Protein AF-A0A971TIU4-F1 (afdb_monomer_lite)

Radius of gyration: 53.05 Å; chains: 1; bounding box: 134×36×120 Å

Sequence (187 aa):
MSMTPIAAMQALSFPFFEDSRQWILLCVLGVLVGYALLRSSQRIKGKGRLSDRASRNIAVKNLSNQSELRGDLERLIVELQELSRQINAHIDTRFCKLDVLIRQADQRIKRLEQLNGSAKTDENPVNDGNGTEQIDPQREIIYKLADAGRSPVEIAQQLDKHRGEIELILSLRRSNRARRIDYRIDD

Structure (mmCIF, N/CA/C/O backbone):
data_AF-A0A971TIU4-F1
#
_entry.id   AF-A0A971TIU4-F1
#
loop_
_atom_site.group_PDB
_atom_site.id
_atom_site.type_symbol
_atom_site.label_atom_id
_atom_site.label_alt_id
_atom_site.label_comp_id
_atom_site.label_asym_id
_atom_site.label_entity_id
_atom_site.label_seq_id
_atom_site.pdbx_PDB_ins_code
_atom_site.Cartn_x
_atom_site.Cartn_y
_atom_site.Cartn_z
_atom_site.occupancy
_atom_site.B_iso_or_equiv
_atom_site.auth_seq_id
_atom_site.auth_comp_id
_atom_site.auth_asym_id
_atom_site.auth_atom_id
_atom_site.pdbx_PDB_model_num
ATOM 1 N N . MET A 1 1 ? 99.805 20.280 3.498 1.00 57.84 1 MET A N 1
ATOM 2 C CA . MET A 1 1 ? 99.510 21.724 3.413 1.00 57.84 1 MET A CA 1
ATOM 3 C C . MET A 1 1 ? 99.916 22.196 2.020 1.00 57.84 1 MET A C 1
ATOM 5 O O . MET A 1 1 ? 101.100 22.383 1.797 1.00 57.84 1 MET A O 1
ATOM 9 N N . SER A 1 2 ? 98.948 22.246 1.095 1.00 48.31 2 SER A N 1
ATOM 10 C CA . SER A 1 2 ? 98.949 22.898 -0.241 1.00 48.31 2 SER A CA 1
ATOM 11 C C . SER A 1 2 ? 97.683 22.402 -0.980 1.00 48.31 2 SER A C 1
ATOM 13 O O . SER A 1 2 ? 97.594 21.237 -1.341 1.00 48.31 2 SER A O 1
ATOM 15 N N . MET A 1 3 ? 96.530 23.068 -0.850 1.00 45.94 3 MET A N 1
ATOM 16 C CA . MET A 1 3 ? 95.993 24.130 -1.728 1.00 45.94 3 MET A CA 1
ATOM 17 C C . MET A 1 3 ? 95.981 23.804 -3.244 1.00 45.94 3 MET A C 1
ATOM 19 O O . MET A 1 3 ? 97.012 23.933 -3.887 1.00 45.94 3 MET A O 1
ATOM 23 N N . THR A 1 4 ? 94.791 23.385 -3.738 1.00 65.88 4 THR A N 1
ATOM 24 C CA . THR A 1 4 ? 93.977 23.834 -4.923 1.00 65.88 4 THR A CA 1
ATOM 25 C C . THR A 1 4 ? 94.675 24.261 -6.240 1.00 65.88 4 THR A C 1
ATOM 27 O O . THR A 1 4 ? 95.699 24.926 -6.142 1.00 65.88 4 THR A O 1
ATOM 30 N N . PRO A 1 5 ? 94.091 24.055 -7.464 1.00 61.00 5 PRO A N 1
ATOM 31 C CA . PRO A 1 5 ? 92.706 24.463 -7.770 1.00 61.00 5 PRO A CA 1
ATOM 32 C C . PRO A 1 5 ? 91.872 23.697 -8.828 1.00 61.00 5 PRO A C 1
ATOM 34 O O . PRO A 1 5 ? 92.333 22.899 -9.636 1.00 61.00 5 PRO A O 1
ATOM 37 N N . ILE A 1 6 ? 90.587 24.058 -8.777 1.00 63.88 6 ILE A N 1
ATOM 38 C CA . ILE A 1 6 ? 89.516 23.988 -9.775 1.00 63.88 6 ILE A CA 1
ATOM 39 C C . ILE A 1 6 ? 89.965 24.568 -11.129 1.00 63.88 6 ILE A C 1
ATOM 41 O O . ILE A 1 6 ? 90.357 25.731 -11.169 1.00 63.88 6 ILE A O 1
ATOM 45 N N . ALA A 1 7 ? 89.816 23.803 -12.217 1.00 52.53 7 ALA A N 1
ATOM 46 C CA . ALA A 1 7 ? 89.439 24.277 -13.560 1.00 52.53 7 ALA A CA 1
ATOM 47 C C . ALA A 1 7 ? 89.381 23.097 -14.549 1.00 52.53 7 ALA A C 1
ATOM 49 O O . ALA A 1 7 ? 90.391 22.438 -14.756 1.00 52.53 7 ALA A O 1
ATOM 50 N N . ALA A 1 8 ? 88.207 22.863 -15.149 1.00 51.62 8 ALA A N 1
ATOM 51 C CA . ALA A 1 8 ? 87.990 22.448 -16.550 1.00 51.62 8 ALA A CA 1
ATOM 52 C C . ALA A 1 8 ? 86.675 21.665 -16.688 1.00 51.62 8 ALA A C 1
ATOM 54 O O . ALA A 1 8 ? 86.619 20.464 -16.936 1.00 51.62 8 ALA A O 1
ATOM 55 N N . MET A 1 9 ? 85.588 22.412 -16.550 1.00 51.78 9 MET A N 1
ATOM 56 C CA . MET A 1 9 ? 84.335 22.151 -17.237 1.00 51.78 9 MET A CA 1
ATOM 57 C C . MET A 1 9 ? 84.610 22.304 -18.744 1.00 51.78 9 MET A C 1
ATOM 59 O O . MET A 1 9 ? 84.679 23.430 -19.222 1.00 51.78 9 MET A O 1
ATOM 63 N N . GLN A 1 10 ? 84.836 21.210 -19.483 1.00 51.03 10 GLN A N 1
ATOM 64 C CA . GLN A 1 10 ? 84.841 21.233 -20.952 1.00 51.03 10 GLN A CA 1
ATOM 65 C C . GLN A 1 10 ? 84.588 19.846 -21.574 1.00 51.03 10 GLN A C 1
ATOM 67 O O . GLN A 1 10 ? 85.302 18.885 -21.316 1.00 51.03 10 GLN A O 1
ATOM 72 N N . ALA A 1 11 ? 83.583 19.822 -22.456 1.00 43.62 11 ALA A N 1
ATOM 73 C CA . ALA A 1 11 ? 83.380 18.899 -23.575 1.00 43.62 11 ALA A CA 1
ATOM 74 C C . ALA A 1 11 ? 82.932 17.446 -23.295 1.00 43.62 11 ALA A C 1
ATOM 76 O O . ALA A 1 11 ? 83.671 16.487 -23.503 1.00 43.62 11 ALA A O 1
ATOM 77 N N . LEU A 1 12 ? 81.623 17.282 -23.058 1.00 46.47 12 LEU A N 1
ATOM 78 C CA . LEU A 1 12 ? 80.856 16.195 -23.687 1.00 46.47 12 LEU A CA 1
ATOM 79 C C . LEU A 1 12 ? 80.880 16.416 -25.210 1.00 46.47 12 LEU A C 1
ATOM 81 O O . LEU A 1 12 ? 80.007 17.071 -25.776 1.00 46.47 12 LEU A O 1
ATOM 85 N N . SER A 1 13 ? 81.926 15.921 -25.865 1.00 47.00 13 SER A N 1
ATOM 86 C CA . SER A 1 13 ? 81.974 15.788 -27.318 1.00 47.00 13 SER A CA 1
ATOM 87 C C . SER A 1 13 ? 81.372 14.432 -27.681 1.00 47.00 13 SER A C 1
ATOM 89 O O . SER A 1 13 ? 81.979 13.385 -27.482 1.00 47.00 13 SER A O 1
ATOM 91 N N . PHE A 1 14 ? 80.129 14.447 -28.164 1.00 54.69 14 PHE A N 1
ATOM 92 C CA . PHE A 1 14 ? 79.529 13.303 -28.846 1.00 54.69 14 PHE A CA 1
ATOM 93 C C . PHE A 1 14 ? 80.149 13.205 -30.253 1.00 54.69 14 PHE A C 1
ATOM 95 O O . PHE A 1 14 ? 79.951 14.127 -31.047 1.00 54.69 14 PHE A O 1
ATOM 102 N N . PRO A 1 15 ? 80.877 12.130 -30.604 1.00 55.44 15 PRO A N 1
ATOM 103 C CA . PRO A 1 15 ? 81.407 11.946 -31.949 1.00 55.44 15 PRO A CA 1
ATOM 104 C C . PRO A 1 15 ? 80.311 11.304 -32.808 1.00 55.44 15 PRO A C 1
ATOM 106 O O . PRO A 1 15 ? 80.204 10.082 -32.867 1.00 55.44 15 PRO A O 1
ATOM 109 N N . PHE A 1 16 ? 79.428 12.105 -33.414 1.00 58.22 16 PHE A N 1
ATOM 110 C CA . PHE A 1 16 ? 78.286 11.570 -34.177 1.00 58.22 16 PHE A CA 1
ATOM 111 C C . PHE A 1 16 ? 78.198 12.057 -35.633 1.00 58.22 16 PHE A C 1
ATOM 113 O O . PHE A 1 16 ? 77.111 12.052 -36.200 1.00 58.22 16 PHE A O 1
ATOM 120 N N . PHE A 1 17 ? 79.290 12.503 -36.273 1.00 56.81 17 PHE A N 1
ATOM 121 C CA . PHE A 1 17 ? 79.136 13.182 -37.571 1.00 56.81 17 PHE A CA 1
ATOM 122 C C . PHE A 1 17 ? 80.287 13.070 -38.589 1.00 56.81 17 PHE A C 1
ATOM 124 O O . PHE A 1 17 ? 80.592 14.054 -39.254 1.00 56.81 17 PHE A O 1
ATOM 131 N N . GLU A 1 18 ? 80.887 11.888 -38.791 1.00 63.44 18 GLU A N 1
ATOM 132 C CA . GLU A 1 18 ? 81.958 11.743 -39.807 1.00 63.44 18 GLU A CA 1
ATOM 133 C C . GLU A 1 18 ? 81.732 10.692 -40.913 1.00 63.44 18 GLU A C 1
ATOM 135 O O . GLU A 1 18 ? 82.484 10.678 -41.885 1.00 63.44 18 GLU A O 1
ATOM 140 N N . ASP A 1 19 ? 80.692 9.850 -40.859 1.00 76.50 19 ASP A N 1
ATOM 141 C CA . ASP A 1 19 ? 80.462 8.851 -41.914 1.00 76.50 19 ASP A CA 1
ATOM 142 C C . ASP A 1 19 ? 79.378 9.304 -42.903 1.00 76.50 19 ASP A C 1
ATOM 144 O O . ASP A 1 19 ? 78.176 9.163 -42.670 1.00 76.50 19 ASP A O 1
ATOM 148 N N . SER A 1 20 ? 79.805 9.778 -44.076 1.00 77.25 20 SER A N 1
ATOM 149 C CA . SER A 1 20 ? 78.949 10.037 -45.254 1.00 77.25 20 SER A CA 1
ATOM 150 C C . SER A 1 20 ? 78.027 8.855 -45.603 1.00 77.25 20 SER A C 1
ATOM 152 O O . SER A 1 20 ? 76.932 9.031 -46.141 1.00 77.25 20 SER A O 1
ATOM 154 N N . ARG A 1 21 ? 78.427 7.642 -45.209 1.00 82.81 21 ARG A N 1
ATOM 155 C CA . ARG A 1 21 ? 77.643 6.407 -45.307 1.00 82.81 21 ARG A CA 1
ATOM 156 C C . ARG A 1 21 ? 76.343 6.452 -44.495 1.00 82.81 21 ARG A C 1
ATOM 158 O O . ARG A 1 21 ? 75.334 5.929 -44.960 1.00 82.81 21 ARG A O 1
ATOM 165 N N . GLN A 1 22 ? 76.324 7.099 -43.328 1.00 81.00 22 GLN A N 1
ATOM 166 C CA . GLN A 1 22 ? 75.129 7.194 -42.479 1.00 81.00 22 GLN A CA 1
ATOM 167 C C . GLN A 1 22 ? 74.059 8.108 -43.091 1.00 81.00 22 GLN A C 1
ATOM 169 O O . GLN A 1 22 ? 72.876 7.768 -43.081 1.00 81.00 22 GLN A O 1
ATOM 174 N N . TRP A 1 23 ? 74.473 9.217 -43.710 1.00 85.88 23 TRP A N 1
ATOM 175 C CA . TRP A 1 23 ? 73.563 10.114 -44.431 1.00 85.88 23 TRP A CA 1
ATOM 176 C C . TRP A 1 23 ? 72.924 9.432 -45.642 1.00 85.88 23 TRP A C 1
ATOM 178 O O . TRP A 1 23 ? 71.723 9.577 -45.870 1.00 85.88 23 TRP A O 1
ATOM 188 N N . ILE A 1 24 ? 73.687 8.612 -4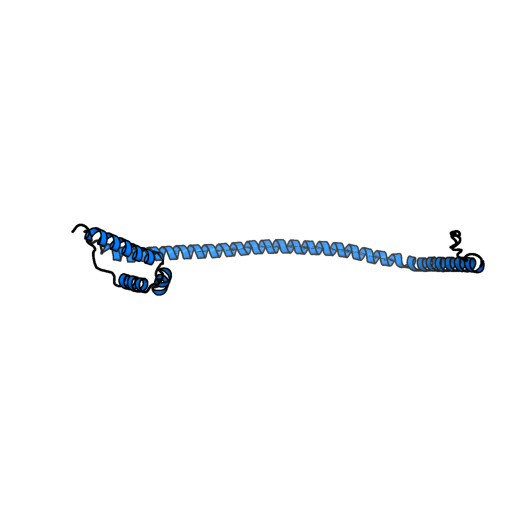6.371 1.00 90.88 24 ILE A N 1
ATOM 189 C CA . ILE A 1 24 ? 73.149 7.825 -47.489 1.00 90.88 24 ILE A CA 1
ATOM 190 C C . ILE A 1 24 ? 72.118 6.804 -46.984 1.00 90.88 24 ILE A C 1
ATOM 192 O O . ILE A 1 24 ? 71.047 6.680 -47.579 1.00 90.88 24 ILE A O 1
ATOM 196 N N . LEU A 1 25 ? 72.387 6.119 -45.866 1.00 89.88 25 LEU A N 1
ATOM 197 C CA . LEU A 1 25 ? 71.443 5.156 -45.286 1.00 89.88 25 LEU A CA 1
ATOM 198 C C . LEU A 1 25 ? 70.133 5.814 -44.828 1.00 89.88 25 LEU A C 1
ATOM 200 O O . LEU A 1 25 ? 69.064 5.260 -45.085 1.00 89.88 25 LEU A O 1
ATOM 204 N N . LEU A 1 26 ? 70.185 7.004 -44.221 1.00 89.50 26 LEU A N 1
ATOM 205 C CA . LEU A 1 26 ? 68.979 7.749 -43.837 1.00 89.50 26 LEU A CA 1
ATOM 206 C C . LEU A 1 26 ? 68.163 8.200 -45.052 1.00 89.50 26 LEU A C 1
ATOM 208 O O . LEU A 1 26 ? 66.940 8.052 -45.054 1.00 89.50 26 LEU A O 1
ATOM 212 N N . CYS A 1 27 ? 68.82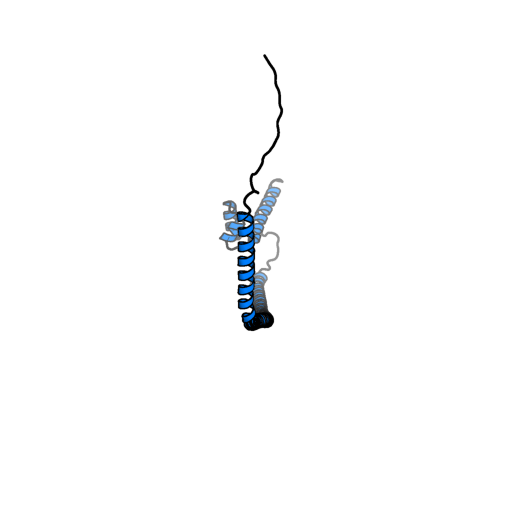3 8.684 -46.107 1.00 93.50 27 CYS A N 1
ATOM 213 C CA . CYS A 1 27 ? 68.148 9.048 -47.351 1.00 93.50 27 CYS A CA 1
ATOM 214 C C . CYS A 1 27 ? 67.450 7.838 -47.990 1.00 93.50 27 CYS A C 1
ATOM 216 O O . CYS A 1 27 ? 66.282 7.931 -48.369 1.00 93.50 27 CYS A O 1
ATOM 218 N N . VAL A 1 28 ? 68.120 6.682 -48.057 1.00 94.88 28 VAL A N 1
ATOM 219 C CA . VAL A 1 28 ? 67.538 5.449 -48.614 1.00 94.88 28 VAL A CA 1
ATOM 220 C C . VAL A 1 28 ? 66.362 4.960 -47.768 1.00 94.88 28 VAL A C 1
ATOM 222 O O . VAL A 1 28 ? 65.316 4.623 -48.324 1.00 94.88 28 VAL A O 1
ATOM 225 N N . LEU A 1 29 ? 66.486 4.974 -46.438 1.00 93.38 29 LEU A N 1
ATOM 226 C CA . LEU A 1 29 ? 65.404 4.597 -45.527 1.00 93.38 29 LEU A CA 1
ATOM 227 C C . LEU A 1 29 ? 64.184 5.513 -45.700 1.00 93.38 29 LEU A C 1
ATOM 229 O O . LEU A 1 29 ? 63.060 5.026 -45.819 1.00 93.38 29 LEU A O 1
ATOM 233 N N . GLY A 1 30 ? 64.403 6.829 -45.772 1.00 93.94 30 GLY A N 1
ATOM 234 C CA . GLY A 1 30 ? 63.345 7.814 -45.989 1.00 93.94 30 GLY A CA 1
ATOM 235 C C . GLY A 1 30 ? 62.621 7.611 -47.321 1.00 93.94 30 GLY A C 1
ATOM 236 O O . GLY A 1 30 ? 61.390 7.618 -47.360 1.00 93.94 30 GLY A O 1
ATOM 237 N N . VAL A 1 31 ? 63.363 7.345 -48.400 1.00 95.31 31 VAL A N 1
ATOM 238 C CA . VAL A 1 31 ? 62.786 7.048 -49.722 1.00 95.31 31 VAL A CA 1
ATOM 239 C C . VAL A 1 31 ? 61.999 5.738 -49.702 1.00 95.31 31 VAL A C 1
ATOM 241 O O . VAL A 1 31 ? 60.920 5.674 -50.287 1.00 95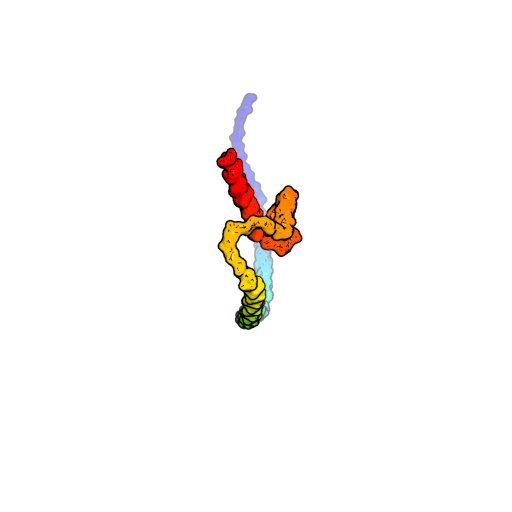.31 31 VAL A O 1
ATOM 244 N N . LEU A 1 32 ? 62.479 4.708 -49.003 1.00 94.38 32 LEU A N 1
ATOM 245 C CA . LEU A 1 32 ? 61.813 3.406 -48.927 1.00 94.38 32 LEU A CA 1
ATOM 246 C C . LEU A 1 32 ? 60.513 3.487 -48.114 1.00 94.38 32 LEU A C 1
ATOM 248 O O . LEU A 1 32 ? 59.484 2.976 -48.556 1.00 94.38 32 LEU A O 1
ATOM 252 N N . VAL A 1 33 ? 60.523 4.200 -46.983 1.00 93.44 33 VAL A N 1
ATOM 253 C CA . VAL A 1 33 ? 59.317 4.489 -46.187 1.00 93.44 33 VAL A CA 1
ATOM 254 C C . VAL A 1 33 ? 58.339 5.347 -46.985 1.00 93.44 33 VAL A C 1
ATOM 256 O O . VAL A 1 33 ? 57.156 5.016 -47.062 1.00 93.44 33 VAL A O 1
ATOM 259 N N . GLY A 1 34 ? 58.821 6.401 -47.648 1.00 93.25 34 GLY A N 1
ATOM 260 C CA . GLY A 1 34 ? 57.999 7.244 -48.515 1.00 93.25 34 GLY A CA 1
ATOM 261 C C . GLY A 1 34 ? 57.355 6.444 -49.648 1.00 93.25 34 GLY A C 1
ATOM 262 O O . GLY A 1 34 ? 56.145 6.523 -49.860 1.00 93.25 34 GLY A O 1
ATOM 263 N N . TYR A 1 35 ? 58.128 5.592 -50.322 1.00 93.00 35 TYR A N 1
ATOM 264 C CA . TYR A 1 35 ? 57.638 4.716 -51.384 1.00 93.00 35 TYR A CA 1
ATOM 265 C C . TYR A 1 35 ? 56.631 3.682 -50.861 1.00 93.00 35 TYR A C 1
ATOM 267 O O . TYR A 1 35 ? 55.596 3.456 -51.492 1.00 93.00 35 TYR A O 1
ATOM 275 N N . ALA A 1 36 ? 56.874 3.092 -49.687 1.00 91.06 36 ALA A N 1
ATOM 276 C CA . ALA A 1 36 ? 55.952 2.159 -49.044 1.00 91.06 36 ALA A CA 1
ATOM 277 C C . ALA A 1 36 ? 54.628 2.835 -48.653 1.00 91.06 36 ALA A C 1
ATOM 279 O O . ALA A 1 36 ? 53.562 2.254 -48.868 1.00 91.06 36 ALA A O 1
ATOM 280 N N . LEU A 1 37 ? 54.669 4.075 -48.154 1.00 88.75 37 LEU A N 1
ATOM 281 C CA . LEU A 1 37 ? 53.477 4.859 -47.825 1.00 88.75 37 LEU A CA 1
ATOM 282 C C . LEU A 1 37 ? 52.702 5.278 -49.079 1.00 88.75 37 LEU A C 1
ATOM 284 O O . LEU A 1 37 ? 51.477 5.141 -49.104 1.00 88.75 37 LEU A O 1
ATOM 288 N N . LEU A 1 38 ? 53.384 5.695 -50.151 1.00 85.69 38 LEU A N 1
ATOM 289 C CA . LEU A 1 38 ? 52.726 5.981 -51.431 1.00 85.69 38 LEU A CA 1
ATOM 290 C C . LEU A 1 38 ? 52.085 4.721 -52.029 1.00 85.69 38 LEU A C 1
ATOM 292 O O . LEU A 1 38 ? 50.939 4.765 -52.480 1.00 85.69 38 LEU A O 1
ATOM 296 N N . ARG A 1 39 ? 52.776 3.579 -51.982 1.00 84.81 39 ARG A N 1
ATOM 297 C CA . ARG A 1 39 ? 52.268 2.300 -52.499 1.00 84.81 39 ARG A CA 1
ATOM 298 C C . ARG A 1 39 ? 51.128 1.734 -51.645 1.00 84.81 39 ARG A C 1
ATOM 300 O O . ARG A 1 39 ? 50.190 1.153 -52.189 1.00 84.81 39 ARG A O 1
ATOM 307 N N . SER A 1 40 ? 51.172 1.930 -50.328 1.00 76.38 40 SER A N 1
ATOM 308 C CA . SER A 1 40 ? 50.091 1.588 -49.392 1.00 76.38 40 SER A CA 1
ATOM 309 C C . SER A 1 40 ? 48.852 2.455 -49.637 1.00 76.38 40 SER A C 1
ATOM 311 O O . SER A 1 40 ? 47.748 1.934 -49.801 1.00 76.38 40 SER A O 1
ATOM 313 N N . SER A 1 41 ? 49.042 3.768 -49.794 1.00 69.19 41 SER A N 1
ATOM 314 C CA . SER A 1 41 ? 47.957 4.714 -50.071 1.00 69.19 41 SER A CA 1
ATOM 315 C C . SER A 1 41 ? 47.269 4.432 -51.414 1.00 69.19 41 SER A C 1
ATOM 317 O O . SER A 1 41 ? 46.041 4.491 -51.513 1.00 69.19 41 SER A O 1
ATOM 319 N N . GLN A 1 42 ? 48.024 3.998 -52.431 1.00 68.88 42 GLN A N 1
ATOM 320 C CA . GLN A 1 42 ? 47.446 3.563 -53.708 1.00 68.88 42 GLN A CA 1
ATOM 321 C C . GLN A 1 42 ? 46.590 2.288 -53.586 1.00 68.88 42 GLN A C 1
ATOM 323 O O . GLN A 1 42 ? 45.600 2.162 -54.304 1.00 68.88 42 GLN A O 1
ATOM 328 N N . ARG A 1 43 ? 46.881 1.378 -52.642 1.00 61.31 43 ARG A N 1
ATOM 329 C CA . ARG A 1 43 ? 46.019 0.209 -52.361 1.00 61.31 43 ARG A CA 1
ATOM 330 C C . ARG A 1 43 ? 44.781 0.554 -51.526 1.00 61.31 43 ARG A C 1
ATOM 332 O O . ARG A 1 43 ? 43.779 -0.153 -51.609 1.00 61.31 43 ARG A O 1
ATOM 339 N N . ILE A 1 44 ? 44.818 1.638 -50.750 1.00 57.91 44 ILE A N 1
ATOM 340 C CA . ILE A 1 44 ? 43.703 2.065 -49.887 1.00 57.91 44 ILE A CA 1
ATOM 341 C C . ILE A 1 44 ? 42.655 2.878 -50.669 1.00 57.91 44 ILE A C 1
ATOM 343 O O . ILE A 1 44 ? 41.462 2.759 -50.388 1.00 57.91 44 ILE A O 1
ATOM 347 N N . LYS A 1 45 ? 43.045 3.606 -51.728 1.00 58.28 45 LYS A N 1
ATOM 348 C CA . LYS A 1 45 ? 42.099 4.350 -52.589 1.00 58.28 45 LYS A CA 1
ATOM 349 C C . LYS A 1 45 ? 41.108 3.459 -53.363 1.00 58.28 45 LYS A C 1
ATOM 351 O O . LYS A 1 45 ? 40.060 3.945 -53.773 1.00 58.28 45 LYS A O 1
ATOM 356 N N . GLY A 1 46 ? 41.362 2.150 -53.477 1.00 55.97 46 GLY A N 1
ATOM 357 C CA . GLY A 1 46 ? 40.413 1.172 -54.035 1.00 55.97 46 GLY A CA 1
ATOM 358 C C . GLY A 1 46 ? 39.258 0.764 -53.102 1.00 55.97 46 GLY A C 1
ATOM 359 O O . GLY A 1 46 ? 38.317 0.115 -53.552 1.00 55.97 46 GLY A O 1
ATOM 360 N N . LYS A 1 47 ? 39.287 1.144 -51.812 1.00 55.50 47 LYS A N 1
ATOM 361 C CA . LYS A 1 47 ? 38.255 0.788 -50.811 1.00 55.50 47 LYS A CA 1
ATOM 362 C C . LYS A 1 47 ? 37.221 1.889 -50.526 1.00 55.50 47 LYS A C 1
ATOM 364 O O . LYS A 1 47 ? 36.296 1.650 -49.751 1.00 55.50 47 LYS A O 1
ATOM 369 N N . GLY A 1 48 ? 37.306 3.046 -51.192 1.00 54.22 48 GLY A N 1
ATOM 370 C CA . GLY A 1 48 ? 36.408 4.192 -50.961 1.00 54.22 48 GLY A CA 1
ATOM 371 C C . GLY A 1 48 ? 34.919 3.929 -51.232 1.00 54.22 48 GLY A C 1
ATOM 372 O O . GLY A 1 48 ? 34.068 4.574 -50.639 1.00 54.22 48 GLY A O 1
ATOM 373 N N . ARG A 1 49 ? 34.566 2.926 -52.052 1.00 54.91 49 ARG A N 1
ATOM 374 C CA . ARG A 1 49 ? 33.153 2.579 -52.328 1.00 54.91 49 ARG A CA 1
ATOM 375 C C . ARG A 1 49 ? 32.528 1.639 -51.287 1.00 54.91 49 ARG A C 1
ATOM 377 O O . ARG A 1 49 ? 31.306 1.557 -51.199 1.00 54.91 49 ARG A O 1
ATOM 384 N N . LEU A 1 50 ? 33.343 0.929 -50.499 1.00 58.25 50 LEU A N 1
ATOM 385 C CA . LEU A 1 50 ? 32.865 0.016 -49.451 1.00 58.25 50 LEU A CA 1
ATOM 386 C C . LEU A 1 50 ? 32.736 0.721 -48.094 1.00 58.25 50 LEU A C 1
ATOM 388 O O . LEU A 1 50 ? 31.801 0.414 -47.354 1.00 58.25 50 LEU A O 1
ATOM 392 N N . SER A 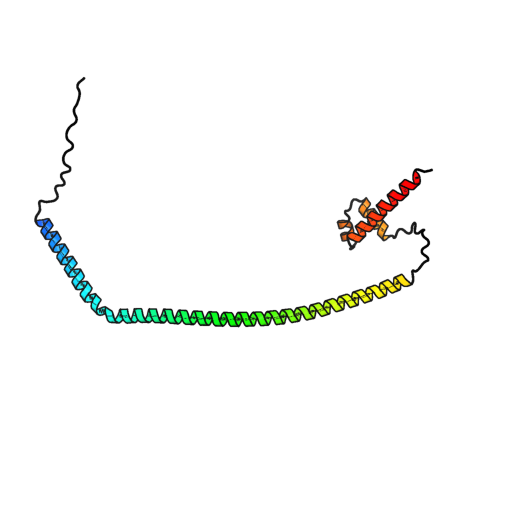1 51 ? 33.602 1.697 -47.781 1.00 60.59 51 SER A N 1
ATOM 393 C CA . SER A 1 51 ? 33.470 2.469 -46.536 1.00 60.59 51 SER A CA 1
ATOM 394 C C . SER A 1 51 ? 32.267 3.411 -46.554 1.00 60.59 51 SER A C 1
ATOM 396 O O . SER A 1 51 ? 31.595 3.521 -45.538 1.00 60.59 51 SER A O 1
ATOM 398 N N . ASP A 1 52 ? 31.906 3.998 -47.700 1.00 63.25 52 ASP A N 1
ATOM 399 C CA . ASP A 1 52 ? 30.689 4.820 -47.809 1.00 63.25 52 ASP A CA 1
ATOM 400 C C . ASP A 1 52 ? 29.404 4.012 -47.574 1.00 63.25 52 ASP A C 1
ATOM 402 O O . ASP A 1 52 ? 28.450 4.503 -46.968 1.00 63.25 52 ASP A O 1
ATOM 406 N N . ARG A 1 53 ? 29.381 2.736 -47.985 1.00 62.19 53 ARG A N 1
ATOM 407 C CA . ARG A 1 53 ? 28.248 1.837 -47.719 1.00 62.19 53 ARG A CA 1
ATOM 408 C C . ARG A 1 53 ? 28.187 1.424 -46.245 1.00 62.19 53 ARG A C 1
ATOM 410 O O . ARG A 1 53 ? 27.098 1.360 -45.683 1.00 62.19 53 ARG A O 1
ATOM 417 N N . ALA A 1 54 ? 29.336 1.199 -45.607 1.00 68.50 54 ALA A N 1
ATOM 418 C CA . ALA A 1 54 ? 29.412 0.908 -44.176 1.00 68.50 54 ALA A CA 1
ATOM 419 C C . ALA A 1 54 ? 28.975 2.111 -43.317 1.00 68.50 54 ALA A C 1
ATOM 421 O O . ALA A 1 54 ? 28.145 1.947 -42.424 1.00 68.50 54 ALA A O 1
ATOM 422 N N . SER A 1 55 ? 29.442 3.320 -43.639 1.00 68.62 55 SER A N 1
ATOM 423 C CA . SER A 1 55 ? 29.060 4.556 -42.942 1.00 68.62 55 SER A CA 1
ATOM 424 C C . SER A 1 55 ? 27.575 4.886 -43.109 1.00 68.62 55 SER A C 1
ATOM 426 O O . SER A 1 55 ? 26.914 5.261 -42.141 1.00 68.62 55 SER A O 1
ATOM 428 N N . ARG A 1 56 ? 27.004 4.671 -44.304 1.00 69.44 56 ARG A N 1
ATOM 429 C CA . ARG A 1 56 ? 25.561 4.850 -44.538 1.00 69.44 56 ARG A CA 1
ATOM 430 C C . ARG A 1 56 ? 24.723 3.840 -43.743 1.00 69.44 56 ARG A C 1
ATOM 432 O O . ARG A 1 56 ? 23.711 4.221 -43.165 1.00 69.44 56 ARG A O 1
ATOM 439 N N . ASN A 1 57 ? 25.168 2.586 -43.638 1.00 73.50 57 ASN A N 1
ATOM 440 C CA . ASN A 1 57 ? 24.490 1.572 -42.823 1.00 73.50 57 ASN A CA 1
ATOM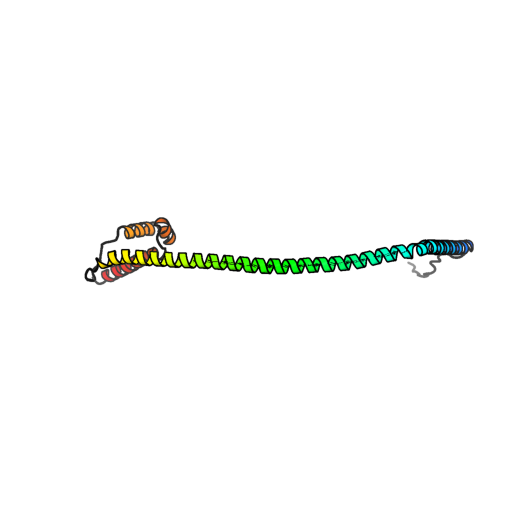 441 C C . ASN A 1 57 ? 24.529 1.898 -41.318 1.00 73.50 57 ASN A C 1
ATOM 443 O O . ASN A 1 57 ? 23.574 1.593 -40.612 1.00 73.50 57 ASN A O 1
ATOM 447 N N . ILE A 1 58 ? 25.599 2.528 -40.821 1.00 73.06 58 ILE A N 1
ATOM 448 C CA . ILE A 1 58 ? 25.695 2.969 -39.419 1.00 73.06 58 ILE A CA 1
ATOM 449 C C . ILE A 1 58 ? 24.728 4.130 -39.144 1.00 73.06 58 ILE A C 1
ATOM 451 O O . ILE A 1 58 ? 24.019 4.108 -38.141 1.00 73.06 58 ILE A O 1
ATOM 455 N N . ALA A 1 59 ? 24.632 5.105 -40.054 1.00 74.75 59 ALA A N 1
ATOM 456 C CA . ALA A 1 59 ? 23.681 6.211 -39.920 1.00 74.75 59 ALA A CA 1
ATOM 457 C C . ALA A 1 59 ? 22.217 5.727 -39.911 1.00 74.75 59 ALA A C 1
ATOM 459 O O . ALA A 1 59 ? 21.425 6.180 -39.088 1.00 74.75 59 ALA A O 1
ATOM 460 N N . VAL A 1 60 ? 21.871 4.759 -40.770 1.00 77.06 60 VAL A N 1
ATOM 461 C CA . VAL A 1 60 ? 20.527 4.153 -40.803 1.00 77.06 60 VAL A CA 1
ATOM 462 C C . VAL A 1 60 ? 20.230 3.370 -39.519 1.00 77.06 60 VAL A C 1
ATOM 464 O O . VAL A 1 60 ? 19.131 3.498 -38.991 1.00 77.06 60 VAL A O 1
ATOM 467 N N . LYS A 1 61 ? 21.206 2.635 -38.967 1.00 78.06 61 LYS A N 1
ATOM 468 C CA . LYS A 1 61 ? 21.054 1.938 -37.676 1.00 78.06 61 LYS A CA 1
ATOM 469 C C . LYS A 1 61 ? 20.809 2.898 -36.508 1.00 78.06 61 LYS A C 1
ATOM 471 O O . LYS A 1 61 ? 20.002 2.615 -35.633 1.00 78.06 61 LYS A O 1
ATOM 476 N N . ASN A 1 62 ? 21.467 4.055 -36.493 1.00 78.94 62 ASN A N 1
ATOM 477 C CA . ASN A 1 62 ? 21.237 5.046 -35.440 1.00 78.94 62 ASN A CA 1
ATOM 478 C C . ASN A 1 62 ? 19.831 5.663 -35.527 1.00 78.94 62 ASN A C 1
ATOM 480 O O . ASN A 1 62 ? 19.206 5.895 -34.495 1.00 78.94 62 ASN A O 1
ATOM 484 N N . LEU A 1 63 ? 19.315 5.890 -36.741 1.00 79.75 63 LEU A N 1
ATOM 485 C CA . LEU A 1 63 ? 17.947 6.375 -36.951 1.00 79.75 63 LEU A CA 1
ATOM 486 C C . LEU A 1 63 ? 16.898 5.321 -36.569 1.00 79.75 63 LEU A C 1
ATOM 488 O O . LEU A 1 63 ? 15.910 5.670 -35.925 1.00 79.75 63 LEU A O 1
ATOM 492 N N . SER A 1 64 ? 17.127 4.043 -36.897 1.00 82.56 64 SER A N 1
ATOM 493 C CA . SER A 1 64 ? 16.219 2.959 -36.501 1.00 82.56 64 SER A CA 1
ATOM 494 C C . SER A 1 64 ? 16.178 2.771 -34.985 1.00 82.56 64 SER A C 1
ATOM 496 O O . SER A 1 64 ? 15.095 2.654 -34.419 1.00 82.56 64 SER A O 1
ATOM 498 N N . ASN A 1 65 ? 17.329 2.847 -34.311 1.00 82.69 65 ASN A N 1
ATOM 499 C CA . ASN A 1 65 ? 17.390 2.738 -32.852 1.00 82.69 65 ASN A CA 1
ATOM 500 C C . ASN A 1 65 ? 16.649 3.901 -32.166 1.00 82.69 65 ASN A C 1
ATOM 502 O O . ASN A 1 65 ? 16.001 3.704 -31.145 1.00 82.69 65 ASN A O 1
ATOM 506 N N . GLN A 1 66 ? 16.696 5.115 -32.729 1.00 84.50 66 GLN A N 1
ATOM 507 C CA . GLN A 1 66 ? 15.917 6.242 -32.202 1.00 84.50 66 GLN A CA 1
ATOM 508 C C . GLN A 1 66 ? 14.408 6.060 -32.402 1.00 84.50 66 GLN A C 1
ATOM 510 O O . GLN A 1 66 ? 13.637 6.444 -31.524 1.00 84.50 66 GLN A O 1
ATOM 515 N N . SER A 1 67 ? 13.973 5.491 -33.531 1.00 86.25 67 SER A N 1
ATOM 516 C CA . SER A 1 67 ? 12.552 5.190 -33.744 1.00 86.25 67 SER A CA 1
ATOM 517 C C . SER A 1 67 ? 12.047 4.062 -32.847 1.00 86.25 67 SER A C 1
ATOM 519 O O . SER A 1 67 ? 10.924 4.144 -32.362 1.00 86.25 67 SER A O 1
ATOM 521 N N . GLU A 1 68 ? 12.879 3.054 -32.581 1.00 90.44 68 GLU A N 1
ATOM 522 C CA . GLU A 1 68 ? 12.548 1.936 -31.693 1.00 90.44 68 GLU A CA 1
ATOM 523 C C . GLU A 1 68 ? 12.376 2.429 -30.249 1.00 90.44 68 GLU A C 1
ATOM 525 O O . GLU A 1 68 ? 11.332 2.205 -29.645 1.00 90.44 68 GLU A O 1
ATOM 530 N N . LEU A 1 69 ? 13.305 3.264 -29.761 1.00 91.75 69 LEU A N 1
ATOM 531 C CA . LEU A 1 69 ? 13.190 3.914 -28.448 1.00 91.75 69 LEU A CA 1
ATOM 532 C C . LEU A 1 69 ? 11.943 4.798 -28.316 1.00 91.75 69 LEU A C 1
ATOM 534 O O . LEU A 1 69 ? 11.335 4.854 -27.249 1.00 91.75 69 LEU A O 1
ATOM 538 N N . ARG A 1 70 ? 11.557 5.515 -29.380 1.00 92.19 70 ARG A N 1
ATOM 539 C CA . ARG A 1 70 ? 10.314 6.304 -29.371 1.00 92.19 70 ARG A CA 1
ATOM 540 C C . ARG A 1 70 ? 9.085 5.406 -29.263 1.00 92.19 70 ARG A C 1
ATOM 542 O O . ARG A 1 70 ? 8.202 5.718 -28.471 1.00 92.19 70 ARG A O 1
ATOM 549 N N . GLY A 1 71 ? 9.064 4.293 -29.994 1.00 94.06 71 GLY A N 1
ATOM 550 C CA . GLY A 1 71 ? 7.992 3.302 -29.903 1.00 94.06 71 GLY A CA 1
ATOM 551 C C . GLY A 1 71 ? 7.876 2.689 -28.506 1.00 94.06 71 GLY A C 1
ATOM 552 O O . GLY A 1 71 ? 6.773 2.584 -27.973 1.00 94.06 71 GLY A O 1
ATOM 553 N N . ASP A 1 72 ? 9.003 2.363 -27.873 1.00 93.94 72 ASP A N 1
ATOM 554 C CA . ASP A 1 72 ? 9.022 1.823 -26.509 1.00 93.94 72 ASP A CA 1
ATOM 555 C C . ASP A 1 72 ? 8.496 2.829 -25.474 1.00 93.94 72 ASP A C 1
ATOM 557 O O . ASP A 1 72 ? 7.749 2.458 -24.568 1.00 93.94 72 ASP A O 1
ATOM 561 N N . LEU A 1 73 ? 8.828 4.117 -25.616 1.00 94.19 73 LEU A N 1
ATOM 562 C CA . LEU A 1 73 ? 8.294 5.169 -24.745 1.00 94.19 73 LEU A CA 1
ATOM 563 C C . LEU A 1 73 ? 6.791 5.376 -24.943 1.00 94.19 73 LEU A C 1
ATOM 565 O O . LEU A 1 73 ? 6.061 5.493 -23.961 1.00 94.19 73 LEU A O 1
ATOM 569 N N . GLU A 1 74 ? 6.319 5.404 -26.190 1.00 96.25 74 GLU A N 1
ATOM 570 C CA . GLU A 1 74 ? 4.885 5.490 -26.489 1.00 96.25 74 GLU A CA 1
ATOM 571 C C . GLU A 1 74 ? 4.129 4.306 -25.880 1.00 96.25 74 GLU A C 1
ATOM 573 O O . GLU A 1 74 ? 3.095 4.494 -25.235 1.00 96.25 74 GLU A O 1
ATOM 578 N N . ARG A 1 75 ? 4.692 3.098 -25.988 1.00 97.44 75 ARG A N 1
ATOM 579 C CA . ARG A 1 75 ? 4.144 1.897 -25.359 1.00 97.44 75 ARG A CA 1
ATOM 580 C C . ARG A 1 75 ? 4.096 2.013 -23.835 1.00 97.44 75 ARG A C 1
ATOM 582 O O . ARG A 1 75 ? 3.052 1.739 -23.252 1.00 97.44 75 ARG A O 1
ATOM 589 N N . LEU A 1 76 ? 5.175 2.465 -23.194 1.00 97.12 76 LEU A N 1
ATOM 590 C CA . LEU A 1 76 ? 5.216 2.657 -21.741 1.00 97.12 76 LEU A CA 1
ATOM 591 C C . LEU A 1 76 ? 4.193 3.689 -21.257 1.00 97.12 76 LEU A C 1
ATOM 593 O O . LEU A 1 76 ? 3.594 3.496 -20.205 1.00 97.12 76 LEU A O 1
ATOM 597 N N . ILE A 1 77 ? 3.966 4.774 -22.003 1.00 97.44 77 ILE A N 1
ATOM 598 C CA . ILE A 1 77 ? 2.963 5.787 -21.640 1.00 97.44 77 ILE A CA 1
ATOM 599 C C . ILE A 1 77 ? 1.557 5.184 -21.672 1.00 97.44 77 ILE A C 1
ATOM 601 O O . ILE A 1 77 ? 0.774 5.413 -20.748 1.00 97.44 77 ILE A O 1
ATOM 605 N N . VAL A 1 78 ? 1.251 4.390 -22.701 1.00 97.81 78 VAL A N 1
ATOM 606 C CA . VAL A 1 78 ? -0.033 3.684 -22.796 1.00 97.81 78 VAL A CA 1
ATOM 607 C C . VAL A 1 78 ? -0.175 2.680 -21.654 1.00 97.81 78 VAL A C 1
ATOM 609 O O . VAL A 1 78 ? -1.201 2.682 -20.977 1.00 97.81 78 VAL A O 1
ATOM 612 N N . GLU A 1 79 ? 0.866 1.893 -21.371 1.00 97.56 79 GLU A N 1
ATOM 613 C CA . GLU A 1 79 ? 0.873 0.944 -20.252 1.00 97.56 79 GLU A CA 1
ATOM 614 C C . GLU A 1 79 ? 0.690 1.659 -18.900 1.00 97.56 79 GLU A C 1
ATOM 616 O O . GLU A 1 79 ? -0.113 1.219 -18.079 1.00 97.56 79 GLU A O 1
ATOM 621 N N . LEU A 1 80 ? 1.337 2.808 -18.666 1.00 96.69 80 LEU A N 1
ATOM 622 C CA . LEU A 1 80 ? 1.134 3.612 -17.452 1.00 96.69 80 LEU A CA 1
ATOM 623 C C . LEU A 1 80 ? -0.293 4.160 -17.351 1.00 96.69 80 LEU A C 1
ATOM 625 O O . LEU A 1 80 ? -0.874 4.178 -16.263 1.00 96.69 80 LEU A O 1
ATOM 629 N N . GLN A 1 81 ? -0.863 4.620 -18.463 1.00 97.12 81 GLN A N 1
ATOM 630 C CA . GLN A 1 81 ? -2.235 5.120 -18.494 1.00 97.12 81 GLN A CA 1
ATOM 631 C C . GLN A 1 81 ? -3.239 3.995 -18.210 1.00 97.12 81 GLN A C 1
ATOM 633 O O . GLN A 1 81 ? -4.209 4.198 -17.474 1.00 97.12 81 GLN A O 1
ATOM 638 N N . GLU A 1 82 ? -2.992 2.801 -18.744 1.00 97.19 82 GLU A N 1
ATOM 639 C CA . GLU A 1 82 ? -3.816 1.621 -18.507 1.00 97.19 82 GLU A CA 1
ATOM 640 C C . GLU A 1 82 ? -3.698 1.128 -17.060 1.00 97.19 82 GLU A C 1
ATOM 642 O O . GLU A 1 82 ? -4.721 0.896 -16.411 1.00 97.19 82 GLU A O 1
ATOM 647 N N . LEU A 1 83 ? -2.484 1.099 -16.498 1.00 96.94 83 LEU A N 1
ATOM 648 C CA . LEU A 1 83 ? -2.260 0.794 -15.083 1.00 96.94 83 LEU A CA 1
ATOM 649 C C . LEU A 1 83 ? -2.939 1.809 -14.163 1.00 96.94 83 LEU A C 1
ATOM 651 O O . LEU A 1 83 ? -3.577 1.418 -13.189 1.00 96.94 83 LEU A O 1
ATOM 655 N N . SER A 1 84 ? -2.858 3.103 -14.475 1.00 97.00 84 SER A N 1
ATOM 656 C CA . SER A 1 84 ? -3.547 4.149 -13.712 1.00 97.00 84 SER A CA 1
ATOM 657 C C . SER A 1 84 ? -5.062 3.924 -13.709 1.00 97.00 84 SER A C 1
ATOM 659 O O . SER A 1 84 ? -5.703 3.922 -12.654 1.00 97.00 84 SER A O 1
ATOM 661 N N . ARG A 1 85 ? -5.638 3.624 -14.879 1.00 96.50 85 ARG A N 1
ATOM 662 C CA . ARG A 1 85 ? -7.063 3.301 -15.006 1.00 96.50 85 ARG A CA 1
ATOM 663 C C . ARG A 1 85 ? -7.438 2.041 -14.222 1.00 96.50 85 ARG A C 1
ATOM 665 O O . ARG A 1 85 ? -8.475 2.028 -13.560 1.00 96.50 85 ARG A O 1
ATOM 672 N N . GLN A 1 86 ? -6.606 1.003 -14.269 1.00 97.06 86 GLN A N 1
ATOM 673 C CA . GLN A 1 86 ? -6.819 -0.238 -13.527 1.00 97.06 86 GLN A CA 1
ATOM 674 C C . GLN A 1 86 ? -6.760 -0.013 -12.010 1.00 97.06 86 GLN A C 1
ATOM 676 O O . GLN A 1 86 ? -7.619 -0.510 -11.278 1.00 97.06 86 GLN A O 1
ATOM 681 N N . ILE A 1 87 ? -5.778 0.755 -11.534 1.00 96.88 87 ILE A N 1
ATOM 682 C CA . ILE A 1 87 ? -5.623 1.091 -10.116 1.00 96.88 87 ILE A CA 1
ATOM 683 C C . ILE A 1 87 ? -6.838 1.877 -9.627 1.00 96.88 87 ILE A C 1
ATOM 685 O O . ILE A 1 87 ? -7.385 1.522 -8.586 1.00 96.88 87 ILE A O 1
ATOM 689 N N . ASN A 1 88 ? -7.311 2.866 -10.390 1.00 97.31 88 ASN A N 1
ATOM 690 C CA . ASN A 1 88 ? -8.510 3.627 -10.031 1.00 97.31 88 ASN A CA 1
ATOM 691 C C . ASN A 1 88 ? -9.734 2.715 -9.870 1.00 97.31 88 ASN A C 1
ATOM 693 O O . ASN A 1 88 ? -10.375 2.740 -8.824 1.00 97.31 88 ASN A O 1
ATOM 697 N N . ALA A 1 89 ? -9.983 1.810 -10.822 1.00 97.19 89 ALA A N 1
ATOM 698 C CA . ALA A 1 89 ? -11.093 0.860 -10.713 1.00 97.19 89 ALA A CA 1
ATOM 699 C C . ALA A 1 89 ? -10.976 -0.066 -9.480 1.00 97.19 89 ALA A C 1
ATOM 701 O O . ALA A 1 89 ? -11.967 -0.383 -8.811 1.00 97.19 89 ALA A O 1
ATOM 702 N N . HIS A 1 90 ? -9.756 -0.499 -9.145 1.00 95.75 90 HIS A N 1
ATOM 703 C CA . HIS A 1 90 ? -9.500 -1.290 -7.940 1.00 95.75 90 HIS A CA 1
ATOM 704 C C . HIS A 1 90 ? -9.718 -0.487 -6.653 1.00 95.75 90 HIS A C 1
ATOM 706 O O . HIS A 1 90 ? -10.242 -1.030 -5.676 1.00 95.75 90 HIS A O 1
ATOM 712 N N . ILE A 1 91 ? -9.313 0.782 -6.640 1.00 97.69 91 ILE A N 1
ATOM 713 C CA . ILE A 1 91 ? -9.532 1.705 -5.527 1.00 97.69 91 ILE A CA 1
ATOM 714 C C . ILE A 1 91 ? -11.035 1.893 -5.305 1.00 97.69 91 ILE A C 1
ATOM 716 O O . ILE A 1 91 ? -11.498 1.669 -4.188 1.00 97.69 91 ILE A O 1
ATOM 720 N N . ASP A 1 92 ? -11.801 2.164 -6.361 1.00 97.31 92 ASP A N 1
ATOM 721 C CA . ASP A 1 92 ? -13.257 2.337 -6.290 1.00 97.31 92 ASP A CA 1
ATOM 722 C C . ASP A 1 92 ? -13.951 1.094 -5.712 1.00 97.31 92 ASP A C 1
ATOM 724 O O . ASP A 1 92 ? -14.799 1.180 -4.821 1.00 97.31 92 ASP A O 1
ATOM 728 N N . THR A 1 93 ? -13.522 -0.095 -6.148 1.00 97.94 93 THR A N 1
ATOM 729 C CA . THR A 1 93 ? -14.041 -1.371 -5.633 1.00 97.94 93 THR A CA 1
ATOM 730 C C . THR A 1 93 ? -13.764 -1.530 -4.137 1.00 97.94 93 THR A C 1
ATOM 732 O O . THR A 1 93 ? -14.624 -1.976 -3.370 1.00 97.94 93 THR A O 1
ATOM 735 N N . ARG A 1 94 ? -12.552 -1.173 -3.696 1.00 96.38 94 ARG A N 1
ATOM 736 C CA . ARG A 1 94 ? -12.169 -1.257 -2.282 1.00 96.38 94 ARG A CA 1
ATOM 737 C C . ARG A 1 94 ? -12.904 -0.219 -1.439 1.00 96.38 94 ARG A C 1
ATOM 739 O O . ARG A 1 94 ? -13.335 -0.579 -0.347 1.00 96.38 94 ARG A O 1
ATOM 746 N N . PHE A 1 95 ? -13.110 0.998 -1.940 1.00 98.25 95 PHE A N 1
ATOM 747 C CA . PHE A 1 95 ? -13.919 2.018 -1.268 1.00 98.25 95 PHE A CA 1
ATOM 748 C C . PHE A 1 95 ? -15.358 1.555 -1.065 1.00 98.25 95 PHE A C 1
ATOM 750 O O . PHE A 1 95 ? -15.841 1.583 0.062 1.00 98.25 95 PHE A O 1
ATOM 757 N N . CYS A 1 96 ? -15.998 1.006 -2.099 1.00 97.44 96 CYS A N 1
ATOM 758 C CA . CYS A 1 96 ? -17.349 0.459 -1.970 1.00 97.44 96 CYS A CA 1
ATOM 759 C C . CYS A 1 96 ? -17.418 -0.645 -0.898 1.00 97.44 96 CYS A C 1
ATOM 761 O O . CYS A 1 96 ? -18.328 -0.668 -0.067 1.00 97.44 96 CYS A O 1
ATOM 763 N N . LYS A 1 97 ? -16.417 -1.536 -0.855 1.00 97.75 97 LYS A N 1
ATOM 764 C CA . LYS A 1 97 ? -16.340 -2.576 0.179 1.00 97.75 97 LYS A CA 1
ATOM 765 C C . LYS A 1 97 ? -16.151 -1.987 1.580 1.00 97.75 97 LYS A C 1
ATOM 767 O O . LYS A 1 97 ? -16.766 -2.482 2.522 1.00 97.75 97 LYS A O 1
ATOM 772 N N . LEU A 1 98 ? -15.318 -0.958 1.725 1.00 98.00 98 LEU A N 1
ATOM 773 C CA . LEU A 1 98 ? -15.119 -0.271 3.001 1.00 98.00 98 LEU A CA 1
ATOM 774 C C . LEU A 1 98 ? -16.398 0.425 3.468 1.00 98.00 98 LEU A C 1
ATOM 776 O O . LEU A 1 98 ? -16.783 0.229 4.615 1.00 98.00 98 LEU A O 1
ATOM 780 N N . ASP A 1 99 ? -17.109 1.127 2.586 1.00 98.06 99 ASP A N 1
ATOM 781 C CA . ASP A 1 99 ? -18.384 1.774 2.917 1.00 98.06 99 ASP A CA 1
ATOM 782 C C . ASP A 1 99 ? -19.428 0.767 3.412 1.00 98.06 99 ASP A C 1
ATOM 784 O O . ASP A 1 99 ? -20.142 1.019 4.386 1.00 98.06 99 ASP A O 1
ATOM 788 N N . VAL A 1 100 ? -19.504 -0.406 2.777 1.00 98.25 100 VAL A N 1
ATOM 789 C CA . VAL A 1 100 ? -20.392 -1.491 3.221 1.00 98.25 100 VAL A CA 1
ATOM 790 C C . VAL A 1 100 ? -19.991 -1.998 4.606 1.00 98.25 100 VAL A C 1
ATOM 792 O O . VAL A 1 100 ? -20.857 -2.164 5.467 1.00 98.25 100 VAL A O 1
ATOM 795 N N . LEU A 1 101 ? -18.696 -2.221 4.846 1.00 98.00 101 LEU A N 1
ATOM 796 C CA . LEU A 1 101 ? -18.203 -2.698 6.139 1.00 98.00 101 LEU A CA 1
ATOM 797 C C . LEU A 1 101 ? -18.412 -1.671 7.259 1.00 98.00 101 LEU A C 1
ATOM 799 O O . LEU A 1 101 ? -18.791 -2.069 8.359 1.00 98.00 101 LEU A O 1
ATOM 803 N N . ILE A 1 102 ? -18.227 -0.377 6.984 1.00 98.19 102 ILE A N 1
ATOM 804 C CA . ILE A 1 102 ? -18.493 0.712 7.936 1.00 98.19 102 ILE A CA 1
ATOM 805 C C . ILE A 1 102 ? -19.973 0.708 8.319 1.00 98.19 102 ILE A C 1
ATOM 807 O O . ILE A 1 102 ? -20.302 0.587 9.495 1.00 98.19 102 ILE A O 1
ATOM 811 N N . ARG A 1 103 ? -20.877 0.696 7.331 1.00 97.69 103 ARG A N 1
ATOM 812 C CA . ARG A 1 103 ? -22.326 0.632 7.593 1.00 97.69 103 ARG A CA 1
ATOM 813 C C . ARG A 1 103 ? -22.717 -0.610 8.389 1.00 97.69 103 ARG A C 1
ATOM 815 O O . ARG A 1 103 ? -23.578 -0.543 9.264 1.00 97.69 103 ARG A O 1
ATOM 822 N N . GLN A 1 104 ? -22.102 -1.752 8.092 1.00 97.75 104 GLN A N 1
ATOM 823 C CA . GLN A 1 104 ? -22.347 -2.992 8.821 1.00 97.75 104 GLN A CA 1
ATOM 824 C C . GLN A 1 104 ? -21.841 -2.912 10.269 1.00 97.75 104 GLN A C 1
ATOM 826 O O . GLN A 1 104 ? -22.508 -3.420 11.175 1.00 97.75 104 GLN A O 1
ATOM 831 N N . ALA A 1 105 ? -20.685 -2.286 10.499 1.00 97.81 105 ALA A N 1
ATOM 832 C CA . ALA A 1 105 ? -20.162 -2.038 11.835 1.00 97.81 105 ALA A CA 1
ATOM 833 C C . ALA A 1 105 ? -21.098 -1.109 12.621 1.00 97.81 105 ALA A C 1
ATOM 835 O O . ALA A 1 105 ? -21.503 -1.473 13.724 1.00 97.81 105 ALA A O 1
ATOM 836 N N . ASP A 1 106 ? -21.548 -0.006 12.022 1.00 97.81 106 ASP A N 1
ATOM 837 C CA . ASP A 1 106 ? -22.483 0.939 12.645 1.00 97.81 106 ASP A CA 1
ATOM 838 C C . ASP A 1 106 ? -23.810 0.270 13.020 1.00 97.81 106 ASP A C 1
ATOM 840 O O . ASP A 1 106 ? -24.324 0.446 14.125 1.00 97.81 106 ASP A O 1
ATOM 844 N N . GLN A 1 107 ? -24.358 -0.567 12.134 1.00 97.88 107 GLN A N 1
ATOM 845 C CA . GLN A 1 107 ? -25.567 -1.341 12.427 1.00 97.88 107 GLN A CA 1
ATOM 846 C C . GLN A 1 107 ? -25.370 -2.297 13.607 1.00 97.88 107 GLN A C 1
ATOM 848 O O . GLN A 1 107 ? -26.271 -2.452 14.435 1.00 97.88 107 GLN A O 1
ATOM 853 N N . ARG A 1 108 ? -24.205 -2.947 13.695 1.00 96.50 108 ARG A N 1
ATOM 854 C CA . ARG A 1 108 ? -23.880 -3.836 14.817 1.00 96.50 108 AR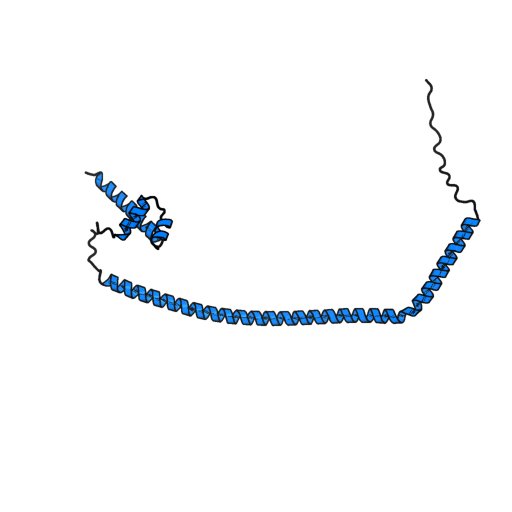G A CA 1
ATOM 855 C C . ARG A 1 108 ? -23.705 -3.059 16.116 1.00 96.50 108 ARG A C 1
ATOM 857 O O . ARG A 1 108 ? -24.238 -3.510 17.124 1.00 96.50 108 ARG A O 1
ATOM 864 N N . ILE A 1 109 ? -23.038 -1.904 16.088 1.00 96.50 109 ILE A N 1
ATOM 865 C CA . ILE A 1 109 ? -22.901 -1.013 17.250 1.00 96.50 109 ILE A CA 1
ATOM 866 C C . ILE A 1 109 ? -24.285 -0.596 17.734 1.00 96.50 109 ILE A C 1
ATOM 868 O O . ILE A 1 109 ? -24.626 -0.860 18.881 1.00 96.50 109 ILE A O 1
ATOM 872 N N . LYS A 1 110 ? -25.137 -0.088 16.840 1.00 96.06 110 LYS A N 1
ATOM 873 C CA . LYS A 1 110 ? -26.504 0.317 17.182 1.00 96.06 110 LYS A CA 1
ATOM 874 C C . LYS A 1 110 ? -27.330 -0.833 17.759 1.00 96.06 110 LYS A C 1
ATOM 876 O O . LYS A 1 110 ? -28.081 -0.640 18.710 1.00 96.06 110 LYS A O 1
ATOM 881 N N . ARG A 1 111 ? -27.193 -2.046 17.213 1.00 95.31 111 ARG A N 1
ATOM 882 C CA . ARG A 1 111 ? -27.874 -3.236 17.746 1.00 95.31 111 ARG A CA 1
ATOM 883 C C . ARG A 1 111 ? -27.386 -3.581 19.153 1.00 95.31 111 ARG A C 1
ATOM 885 O O . ARG A 1 111 ? -28.201 -3.918 20.005 1.00 95.31 111 ARG A O 1
ATOM 892 N N . LEU A 1 112 ? -26.081 -3.503 19.400 1.00 93.56 112 LEU A N 1
ATOM 893 C CA . LEU A 1 112 ? -25.507 -3.737 20.724 1.00 93.56 112 LEU A CA 1
ATOM 894 C C . LEU A 1 112 ? -25.911 -2.644 21.715 1.00 93.56 112 LEU A C 1
ATOM 896 O O . LEU A 1 112 ? -26.259 -2.966 22.844 1.00 93.56 112 LEU A O 1
ATOM 900 N N . GLU A 1 113 ? -25.939 -1.381 21.298 1.00 93.50 113 GLU A N 1
ATOM 901 C CA . GLU A 1 113 ? -26.431 -0.263 22.107 1.00 93.50 113 GLU A CA 1
ATOM 902 C C . GLU A 1 113 ? -27.908 -0.409 22.453 1.00 93.50 113 GLU A C 1
ATOM 904 O O . GLU A 1 113 ? -28.290 -0.104 23.573 1.00 93.50 113 GLU A O 1
ATOM 909 N N . GLN A 1 114 ? -28.737 -0.916 21.540 1.00 93.69 114 GLN A N 1
ATOM 910 C CA . GLN A 1 114 ? -30.139 -1.213 21.832 1.00 93.69 114 GLN A CA 1
ATOM 911 C C . GLN A 1 114 ? -30.274 -2.351 22.841 1.00 93.69 114 GLN A C 1
ATOM 913 O O . GLN A 1 114 ? -31.017 -2.213 23.802 1.00 93.69 114 GLN A O 1
ATOM 918 N N . LEU A 1 115 ? -29.534 -3.450 22.674 1.00 93.12 115 LEU A N 1
ATOM 919 C CA . LEU A 1 115 ? -29.576 -4.573 23.618 1.00 93.12 115 LEU A CA 1
ATOM 920 C C . LEU A 1 115 ? -29.051 -4.171 25.005 1.00 93.12 115 LEU A C 1
ATOM 922 O O . LEU A 1 115 ? -29.663 -4.495 26.018 1.00 93.12 115 LEU A O 1
ATOM 926 N N . ASN A 1 116 ? -27.945 -3.428 25.051 1.00 90.94 116 ASN A N 1
ATOM 927 C CA . ASN A 1 116 ? -27.352 -2.925 26.288 1.00 90.94 116 ASN A CA 1
ATOM 928 C C . ASN A 1 116 ? -28.200 -1.805 26.915 1.00 90.94 116 ASN A C 1
ATOM 930 O O . ASN A 1 116 ? -28.325 -1.720 28.129 1.00 90.94 116 ASN A O 1
ATOM 934 N N . GLY A 1 117 ? -28.798 -0.947 26.091 1.00 83.19 117 GLY A N 1
ATOM 935 C CA . GLY A 1 117 ? -29.700 0.121 26.503 1.00 83.19 117 GLY A CA 1
ATOM 936 C C . GLY A 1 117 ? -31.007 -0.426 27.064 1.00 83.19 117 GLY A C 1
ATOM 937 O O . GLY A 1 117 ? -31.422 0.019 28.125 1.00 83.19 117 GLY A O 1
ATOM 938 N N . SER A 1 118 ? -31.616 -1.432 26.432 1.00 75.06 118 SER A N 1
ATOM 939 C CA . SER A 1 118 ? -32.782 -2.138 26.978 1.00 75.06 118 SER A CA 1
ATOM 940 C C . SER A 1 118 ? -32.448 -2.854 28.288 1.00 75.06 118 SER A C 1
ATOM 942 O O . SER A 1 118 ? -33.215 -2.730 29.232 1.00 75.06 118 SER A O 1
ATOM 944 N N . ALA A 1 119 ? -31.280 -3.499 28.395 1.00 69.88 119 ALA A N 1
ATOM 945 C CA . ALA A 1 119 ? -30.831 -4.096 29.656 1.00 69.88 119 ALA A CA 1
ATOM 946 C C . ALA A 1 119 ? -30.608 -3.054 30.772 1.00 69.88 119 ALA A C 1
ATOM 948 O O . ALA A 1 119 ? -30.881 -3.335 31.931 1.00 69.88 119 ALA A O 1
ATOM 949 N N . LYS A 1 120 ? -30.149 -1.841 30.432 1.00 67.81 120 LYS A N 1
ATOM 950 C CA . LYS A 1 120 ? -29.954 -0.740 31.394 1.00 67.81 120 LYS A CA 1
ATOM 951 C C . LYS A 1 120 ? -31.219 0.066 31.697 1.00 67.81 120 LYS A C 1
ATOM 953 O O . LYS A 1 120 ? -31.272 0.723 32.727 1.00 67.81 120 LYS A O 1
ATOM 958 N N . THR A 1 121 ? -32.226 0.053 30.823 1.00 55.91 121 THR A N 1
ATOM 959 C CA . THR A 1 121 ? -33.459 0.845 31.012 1.00 55.91 121 THR A CA 1
ATOM 960 C C . THR A 1 121 ? -34.410 0.199 32.026 1.00 55.91 121 THR A C 1
ATOM 962 O O . THR A 1 121 ? -35.194 0.914 32.643 1.00 55.91 121 THR A O 1
ATOM 965 N N . ASP A 1 122 ? -34.275 -1.105 32.289 1.00 57.66 122 ASP A N 1
ATOM 966 C CA . ASP A 1 122 ? -34.961 -1.775 33.406 1.00 57.66 122 ASP A CA 1
ATOM 967 C C . ASP A 1 122 ? -34.255 -1.562 34.768 1.00 57.66 122 ASP A C 1
ATOM 969 O O . ASP A 1 122 ? -34.817 -1.881 35.814 1.00 57.66 122 ASP A O 1
ATOM 973 N N . GLU A 1 123 ? -33.065 -0.945 34.784 1.00 50.88 123 GLU A N 1
ATOM 974 C CA . GLU A 1 123 ? -32.337 -0.525 35.991 1.00 50.88 123 GLU A CA 1
ATOM 975 C C . GLU A 1 123 ? -32.322 1.007 36.133 1.00 50.88 123 GLU A C 1
ATOM 977 O O . GLU A 1 123 ? -31.269 1.643 36.194 1.00 50.88 123 GLU A O 1
ATOM 982 N N . ASN A 1 124 ? -33.498 1.622 36.259 1.00 48.91 124 ASN A N 1
ATOM 983 C CA . ASN A 1 124 ? -33.600 2.906 36.955 1.00 48.91 124 ASN A CA 1
ATOM 984 C C . ASN A 1 124 ? -34.023 2.661 38.415 1.00 48.91 124 ASN A C 1
ATOM 986 O O . ASN A 1 124 ? -35.195 2.871 38.744 1.00 48.91 124 ASN A O 1
ATOM 990 N N . PRO A 1 125 ? -33.129 2.202 39.320 1.00 54.53 125 PRO A N 1
ATOM 991 C CA . PRO A 1 125 ? -33.341 2.468 40.720 1.00 54.53 125 PRO A CA 1
ATOM 992 C C . PRO A 1 125 ? -33.057 3.955 40.926 1.00 54.53 125 PRO A C 1
ATOM 994 O O . PRO A 1 125 ? -32.031 4.493 40.509 1.00 54.53 125 PRO A O 1
ATOM 997 N N . VAL A 1 126 ? -34.014 4.609 41.569 1.00 52.56 126 VAL A N 1
ATOM 998 C CA . VAL A 1 126 ? -33.828 5.803 42.389 1.00 52.56 126 VAL A CA 1
ATOM 999 C C . VAL A 1 126 ? -32.361 5.943 42.818 1.00 52.56 126 VAL A C 1
ATOM 1001 O O . VAL A 1 126 ? -31.839 5.130 43.579 1.00 52.56 126 VAL A O 1
ATOM 1004 N N . ASN A 1 127 ? -31.694 6.964 42.281 1.00 58.75 127 ASN A N 1
ATOM 1005 C CA . ASN A 1 127 ? -30.366 7.398 42.695 1.00 58.75 127 ASN A CA 1
ATOM 1006 C C . ASN A 1 127 ? -30.466 8.002 44.105 1.00 58.75 127 ASN A C 1
ATOM 1008 O O . ASN A 1 127 ? -30.483 9.221 44.260 1.00 58.75 127 ASN A O 1
ATOM 1012 N N . ASP A 1 128 ? -30.568 7.138 45.113 1.00 45.50 128 ASP A N 1
ATOM 1013 C CA . ASP A 1 128 ? -30.240 7.469 46.494 1.00 45.50 128 ASP A CA 1
ATOM 1014 C C . ASP A 1 128 ? -28.746 7.205 46.684 1.00 45.50 128 ASP A C 1
ATOM 1016 O O . ASP A 1 128 ? -28.247 6.092 46.500 1.00 45.50 128 ASP A O 1
ATOM 1020 N N . GLY A 1 129 ? -28.012 8.272 46.995 1.00 51.66 129 GLY A N 1
ATOM 1021 C CA . GLY A 1 129 ? -26.555 8.317 47.073 1.00 51.66 129 GLY A CA 1
ATOM 1022 C C . GLY A 1 129 ? -25.952 7.501 48.217 1.00 51.66 129 GLY A C 1
ATOM 1023 O O . GLY A 1 129 ? -25.331 8.075 49.106 1.00 51.66 129 GLY A O 1
ATOM 1024 N N . ASN A 1 130 ? -26.077 6.172 48.177 1.00 48.84 130 ASN A N 1
ATOM 1025 C CA . ASN A 1 130 ? -25.449 5.275 49.150 1.00 48.84 130 ASN A CA 1
ATOM 1026 C C . ASN A 1 130 ? -25.029 3.911 48.559 1.00 48.84 130 ASN A C 1
ATOM 1028 O O . ASN A 1 130 ? -25.205 2.859 49.167 1.00 48.84 130 ASN A O 1
ATOM 1032 N N . GLY A 1 131 ? -24.446 3.915 47.355 1.00 49.91 131 GLY A N 1
ATOM 1033 C CA . GLY A 1 131 ? -23.915 2.724 46.671 1.00 49.91 131 GLY A CA 1
ATOM 1034 C C . GLY A 1 131 ? -22.590 2.197 47.241 1.00 49.91 131 GLY A C 1
ATOM 1035 O O . GLY A 1 131 ? -21.629 1.985 46.499 1.00 49.91 131 GLY A O 1
ATOM 1036 N N . THR A 1 132 ? -22.498 2.020 48.558 1.00 51.28 132 THR A N 1
ATOM 1037 C CA . THR A 1 132 ? -21.399 1.297 49.203 1.00 51.28 132 THR A CA 1
ATOM 1038 C C . THR A 1 132 ? -21.679 -0.206 49.196 1.00 51.28 132 THR A C 1
ATOM 1040 O O . THR A 1 132 ? -22.665 -0.661 49.757 1.00 51.28 132 THR A O 1
ATOM 1043 N N . GLU A 1 133 ? -20.736 -0.960 48.625 1.00 54.50 133 GLU A N 1
ATOM 1044 C CA . GLU A 1 133 ? -20.444 -2.361 48.981 1.00 54.50 133 GLU A CA 1
ATOM 1045 C C . GLU A 1 133 ? -21.253 -3.493 48.329 1.00 54.50 133 GLU A C 1
ATOM 1047 O O . GLU A 1 133 ? -21.425 -4.558 48.909 1.00 54.50 133 GLU A O 1
ATOM 1052 N N . GLN A 1 134 ? -21.575 -3.370 47.042 1.00 57.25 134 GLN A N 1
ATOM 1053 C CA . GLN A 1 134 ? -21.473 -4.544 46.165 1.00 57.25 134 GLN A CA 1
ATOM 1054 C C . GLN A 1 134 ? -20.231 -4.379 45.295 1.00 57.25 134 GLN A C 1
ATOM 1056 O O . GLN A 1 134 ? -20.254 -3.794 44.213 1.00 57.25 134 GLN A O 1
ATOM 1061 N N . ILE A 1 135 ? -19.088 -4.818 45.831 1.00 61.47 135 ILE A N 1
ATOM 1062 C CA . ILE A 1 135 ? -17.861 -4.942 45.047 1.00 61.47 135 ILE A CA 1
ATOM 1063 C C . ILE A 1 135 ? -18.136 -6.037 44.019 1.00 61.47 135 ILE A C 1
ATOM 1065 O O . ILE A 1 135 ? -18.153 -7.214 44.361 1.00 61.47 135 ILE A O 1
ATOM 1069 N N . ASP A 1 136 ? -18.397 -5.627 42.779 1.00 79.94 136 ASP A N 1
ATOM 1070 C CA . ASP A 1 136 ? -18.476 -6.518 41.622 1.00 79.94 136 ASP A CA 1
ATOM 1071 C C . ASP A 1 136 ? -17.321 -7.545 41.687 1.00 79.94 136 ASP A C 1
ATOM 1073 O O . ASP A 1 136 ? -16.158 -7.123 41.788 1.00 79.94 136 ASP A O 1
ATOM 1077 N N . PRO A 1 137 ? -17.604 -8.865 41.641 1.00 83.38 137 PRO A N 1
ATOM 1078 C CA . PRO A 1 137 ? -16.590 -9.920 41.698 1.00 83.38 137 PRO A CA 1
ATOM 1079 C C . PRO A 1 137 ? -15.422 -9.699 40.725 1.00 83.38 137 PRO A C 1
ATOM 1081 O O . PRO A 1 137 ? -14.283 -10.068 41.013 1.00 83.38 137 PRO A O 1
ATOM 1084 N N . GLN A 1 138 ? -15.669 -9.045 39.584 1.00 84.75 138 GLN A N 1
ATOM 1085 C CA . GLN A 1 138 ? -14.626 -8.732 38.605 1.00 84.75 138 GLN A CA 1
ATOM 1086 C C . GLN A 1 138 ? -13.620 -7.690 39.112 1.00 84.75 138 GLN A C 1
ATOM 1088 O O . GLN A 1 138 ? -12.418 -7.810 38.858 1.00 84.75 138 GLN A O 1
ATOM 1093 N N . ARG A 1 139 ? -14.072 -6.686 39.874 1.00 90.75 139 ARG A N 1
ATOM 1094 C CA . ARG A 1 139 ? -13.188 -5.658 40.452 1.00 90.75 139 ARG A CA 1
ATOM 1095 C C . ARG A 1 139 ? -12.261 -6.248 41.504 1.00 90.75 139 ARG A C 1
ATOM 1097 O O . ARG A 1 139 ? -11.111 -5.828 41.602 1.00 90.75 139 ARG A O 1
ATOM 1104 N N . GLU A 1 140 ? -12.730 -7.246 42.248 1.00 91.06 140 GLU A N 1
ATOM 1105 C CA . GLU A 1 140 ? -11.908 -7.950 43.232 1.00 91.06 140 GLU A CA 1
ATOM 1106 C C . GLU A 1 140 ? -10.723 -8.668 42.569 1.00 91.06 140 GLU A C 1
ATOM 1108 O O . GLU A 1 140 ? -9.599 -8.592 43.065 1.00 91.06 140 GLU A O 1
ATOM 1113 N N . ILE A 1 141 ? -10.940 -9.303 41.412 1.00 93.38 141 ILE A N 1
ATOM 1114 C CA . ILE A 1 141 ? -9.875 -9.964 40.642 1.00 93.38 141 ILE A CA 1
ATOM 1115 C C . ILE A 1 141 ? -8.835 -8.939 40.173 1.00 93.38 141 ILE A C 1
ATOM 1117 O O . ILE A 1 141 ? -7.635 -9.157 40.348 1.00 93.38 141 ILE A O 1
ATOM 1121 N N . ILE A 1 142 ? -9.283 -7.799 39.635 1.00 94.69 142 ILE A N 1
ATOM 1122 C CA . ILE A 1 142 ? -8.396 -6.703 39.211 1.00 94.69 142 ILE A CA 1
ATOM 1123 C C . ILE A 1 142 ? -7.555 -6.204 40.392 1.00 94.69 142 ILE A C 1
ATOM 1125 O O . ILE A 1 142 ? -6.348 -6.006 40.251 1.00 94.69 142 ILE A O 1
ATOM 1129 N N . TYR A 1 143 ? -8.163 -6.043 41.570 1.00 94.31 143 TYR A N 1
ATOM 1130 C CA . TYR A 1 143 ? -7.451 -5.622 42.774 1.00 94.31 143 TYR A CA 1
ATOM 1131 C C . TYR A 1 143 ? -6.439 -6.658 43.250 1.00 94.31 143 TYR A C 1
ATOM 1133 O O . TYR A 1 143 ? -5.315 -6.276 43.552 1.00 94.31 143 TYR A O 1
ATOM 1141 N N . LYS A 1 144 ? -6.781 -7.951 43.240 1.00 95.31 144 LYS A N 1
ATOM 1142 C CA . LYS A 1 144 ? -5.842 -9.028 43.591 1.00 95.31 144 LYS A CA 1
ATOM 1143 C C . LYS A 1 144 ? -4.633 -9.057 42.661 1.00 95.31 144 LYS A C 1
ATOM 1145 O O . LYS A 1 144 ? -3.509 -9.198 43.133 1.00 95.31 144 LYS A O 1
ATOM 1150 N N . LEU A 1 145 ? -4.843 -8.896 41.354 1.00 95.81 145 LEU A N 1
ATOM 1151 C CA . LEU A 1 145 ? -3.747 -8.863 40.383 1.00 95.81 145 LEU A CA 1
ATOM 1152 C C . LEU A 1 145 ? -2.863 -7.622 40.562 1.00 95.81 145 LEU A C 1
ATOM 1154 O O . LEU A 1 145 ? -1.639 -7.735 40.518 1.00 95.81 145 LEU A O 1
ATOM 1158 N N . ALA A 1 146 ? -3.463 -6.457 40.811 1.00 95.81 146 ALA A N 1
ATOM 1159 C CA . ALA A 1 146 ? -2.716 -5.233 41.096 1.00 95.81 146 ALA A CA 1
ATOM 1160 C C . ALA A 1 146 ? -1.934 -5.327 42.418 1.00 95.81 146 ALA A C 1
ATOM 1162 O O . ALA A 1 146 ? -0.781 -4.907 42.479 1.00 95.81 146 ALA A O 1
ATOM 1163 N N . ASP A 1 147 ? -2.527 -5.931 43.452 1.00 95.19 147 ASP A N 1
ATOM 1164 C CA . ASP A 1 147 ? -1.881 -6.163 44.750 1.00 95.19 147 ASP A CA 1
ATOM 1165 C C . ASP A 1 147 ? -0.745 -7.197 44.643 1.00 95.19 147 ASP A C 1
ATOM 1167 O O . ASP A 1 147 ? 0.227 -7.123 45.390 1.00 95.19 147 ASP A O 1
ATOM 1171 N N . ALA A 1 148 ? -0.804 -8.102 43.658 1.00 95.94 148 ALA A N 1
ATOM 1172 C CA . ALA A 1 148 ? 0.299 -8.988 43.280 1.00 95.94 148 ALA A CA 1
ATOM 1173 C C . ALA A 1 148 ? 1.419 -8.281 42.479 1.00 95.94 148 ALA A C 1
ATOM 1175 O O . ALA A 1 148 ? 2.368 -8.935 42.047 1.00 95.94 148 ALA A O 1
ATOM 1176 N N . GLY A 1 149 ? 1.320 -6.964 42.261 1.00 95.75 149 GLY A N 1
ATOM 1177 C CA . GLY A 1 149 ? 2.330 -6.151 41.579 1.00 95.75 149 GLY A CA 1
ATOM 1178 C C . GLY A 1 149 ? 2.234 -6.142 40.051 1.00 95.75 149 GLY A C 1
ATOM 1179 O O . GLY A 1 149 ? 3.156 -5.663 39.392 1.00 95.75 149 GLY A O 1
ATOM 1180 N N . ARG A 1 150 ? 1.144 -6.656 39.463 1.00 96.38 150 ARG A N 1
ATOM 1181 C CA . ARG A 1 150 ? 0.945 -6.633 38.005 1.00 96.38 150 ARG A CA 1
ATOM 1182 C C . ARG A 1 150 ? 0.706 -5.215 37.498 1.00 96.38 150 ARG A C 1
ATOM 1184 O O . ARG A 1 150 ? -0.024 -4.434 38.111 1.00 96.38 150 ARG A O 1
ATOM 1191 N N . SER A 1 151 ? 1.282 -4.894 36.339 1.00 96.62 151 SER A N 1
ATOM 1192 C CA . SER A 1 151 ? 1.039 -3.609 35.683 1.00 96.62 151 SER A CA 1
ATOM 1193 C C . SER A 1 151 ? -0.384 -3.533 35.094 1.00 96.62 151 SER A C 1
ATOM 1195 O O . SER A 1 151 ? -0.943 -4.562 34.706 1.00 96.62 151 SER A O 1
ATOM 1197 N N . PRO A 1 152 ? -0.987 -2.334 34.955 1.00 94.69 152 PRO A N 1
ATOM 1198 C CA . PRO A 1 152 ? -2.315 -2.184 34.346 1.00 94.69 152 PRO A CA 1
ATOM 1199 C C . PRO A 1 152 ? -2.418 -2.778 32.934 1.00 94.69 152 PRO A C 1
ATOM 1201 O O . PRO A 1 152 ? -3.477 -3.259 32.540 1.00 94.69 152 PRO A O 1
ATOM 1204 N N . VAL A 1 153 ? -1.310 -2.773 32.185 1.00 96.75 153 VAL A N 1
ATOM 1205 C CA . VAL A 1 153 ? -1.223 -3.349 30.837 1.00 96.75 153 VAL A CA 1
ATOM 1206 C C . VAL A 1 153 ? -1.282 -4.877 30.886 1.00 96.75 153 VAL A C 1
ATOM 1208 O O . VAL A 1 153 ? -2.047 -5.475 30.135 1.00 96.75 153 VAL A O 1
ATOM 1211 N N . GLU A 1 154 ? -0.537 -5.509 31.797 1.00 96.62 154 GLU A N 1
ATOM 1212 C CA . GLU A 1 154 ? -0.576 -6.967 31.989 1.00 96.62 154 GLU A CA 1
ATOM 1213 C C . GLU A 1 154 ? -1.958 -7.447 32.435 1.00 96.62 154 GLU A C 1
ATOM 1215 O O . GLU A 1 154 ? -2.456 -8.448 31.926 1.00 96.62 154 GLU A O 1
ATOM 1220 N N . ILE A 1 155 ? -2.600 -6.716 33.351 1.00 96.38 155 ILE A N 1
ATOM 1221 C CA . ILE A 1 155 ? -3.948 -7.043 33.835 1.00 96.38 155 ILE A CA 1
ATOM 1222 C C . ILE A 1 155 ? -4.965 -6.945 32.692 1.00 96.38 155 ILE A C 1
ATOM 1224 O O . ILE A 1 155 ? -5.793 -7.840 32.530 1.00 96.38 155 ILE A O 1
ATOM 1228 N N . ALA A 1 156 ? -4.882 -5.887 31.880 1.00 96.38 156 ALA A N 1
ATOM 1229 C CA . ALA A 1 156 ? -5.740 -5.700 30.714 1.00 96.38 156 ALA A CA 1
ATOM 1230 C C . ALA A 1 156 ? -5.586 -6.849 29.706 1.00 96.38 156 ALA A C 1
ATOM 1232 O O . ALA A 1 156 ? -6.584 -7.391 29.239 1.00 96.38 156 ALA A O 1
ATOM 1233 N N . GLN A 1 157 ? -4.349 -7.271 29.431 1.00 96.38 157 GLN A N 1
ATOM 1234 C CA . GLN A 1 157 ? -4.073 -8.383 28.523 1.00 96.38 157 GLN A CA 1
ATOM 1235 C C . GLN A 1 157 ? -4.547 -9.732 29.085 1.00 96.38 157 GLN A C 1
ATOM 1237 O O . GLN A 1 157 ? -5.086 -10.547 28.343 1.00 96.38 157 GLN A O 1
ATOM 1242 N N . GLN A 1 158 ? -4.373 -9.973 30.388 1.00 96.06 158 GLN A N 1
ATOM 1243 C CA . GLN A 1 158 ? -4.772 -11.227 31.031 1.00 96.06 158 GLN A CA 1
ATOM 1244 C C . GLN A 1 158 ? -6.296 -11.390 31.120 1.00 96.06 158 GLN A C 1
ATOM 1246 O O . GLN A 1 158 ? -6.796 -12.511 31.042 1.00 96.06 158 GLN A O 1
ATOM 1251 N N . LEU A 1 159 ? -7.027 -10.291 31.310 1.00 94.38 159 LEU A N 1
ATOM 1252 C CA . LEU A 1 159 ? -8.485 -10.295 31.462 1.00 94.38 159 LEU A CA 1
ATOM 1253 C C . LEU A 1 159 ? -9.237 -9.981 30.158 1.00 94.38 159 LEU A C 1
ATOM 1255 O O . LEU A 1 159 ? -10.464 -9.922 30.184 1.00 94.38 159 LEU A O 1
ATOM 1259 N N . ASP A 1 160 ? -8.515 -9.774 29.051 1.00 94.44 160 ASP A N 1
ATOM 1260 C CA . ASP A 1 160 ? -9.050 -9.326 27.757 1.00 94.44 160 ASP A CA 1
ATOM 1261 C C . ASP A 1 160 ? -9.922 -8.058 27.889 1.00 94.44 160 ASP A C 1
ATOM 1263 O O . ASP A 1 160 ? -11.067 -7.977 27.440 1.00 94.44 160 ASP A O 1
ATOM 1267 N N . LYS A 1 161 ? -9.387 -7.055 28.597 1.00 92.44 161 LYS A N 1
ATOM 1268 C CA . LYS A 1 161 ? -10.053 -5.777 28.898 1.00 92.44 161 LYS A CA 1
ATOM 1269 C C . LYS A 1 161 ? -9.292 -4.589 28.332 1.00 92.44 161 LYS A C 1
ATOM 1271 O O . LYS A 1 161 ? -8.103 -4.659 28.025 1.00 92.44 161 LYS A O 1
ATOM 1276 N N . HIS A 1 162 ? -9.975 -3.451 28.226 1.00 93.69 162 HIS A N 1
ATOM 1277 C CA . HIS A 1 162 ? -9.342 -2.225 27.762 1.00 93.69 162 HIS A CA 1
ATOM 1278 C C . HIS A 1 162 ? -8.459 -1.611 28.856 1.00 93.69 162 HIS A C 1
ATOM 1280 O O . HIS A 1 162 ? -8.877 -1.462 30.003 1.00 93.69 162 HIS A O 1
ATOM 1286 N N . ARG A 1 163 ? -7.245 -1.179 28.495 1.00 95.06 163 ARG A N 1
ATOM 1287 C CA . ARG A 1 163 ? -6.283 -0.580 29.435 1.00 95.06 163 ARG A CA 1
ATOM 1288 C C . ARG A 1 163 ? -6.879 0.585 30.239 1.00 95.06 163 ARG A C 1
ATOM 1290 O O . ARG A 1 163 ? -6.681 0.646 31.450 1.00 95.06 163 ARG A O 1
ATOM 1297 N N . GLY A 1 164 ? -7.619 1.480 29.582 1.00 94.19 164 GLY A N 1
ATOM 1298 C CA . GLY A 1 164 ? -8.227 2.642 30.241 1.00 94.19 164 GLY A CA 1
ATOM 1299 C C . GLY A 1 164 ? -9.263 2.270 31.309 1.00 94.19 164 GLY A C 1
ATOM 1300 O O . GLY A 1 164 ? -9.367 2.946 32.328 1.00 94.19 164 GLY A O 1
ATOM 1301 N N . GLU A 1 165 ? -9.982 1.160 31.124 1.00 93.12 165 GLU A N 1
ATOM 1302 C CA . GLU A 1 165 ? -10.949 0.652 32.104 1.00 93.12 165 GLU A CA 1
ATOM 1303 C C . GLU A 1 165 ? -10.243 0.181 33.384 1.00 93.12 165 GLU A C 1
ATOM 1305 O O . GLU A 1 165 ? -10.656 0.530 34.490 1.00 93.12 165 GLU A O 1
ATOM 1310 N N . ILE A 1 166 ? -9.122 -0.534 33.240 1.00 96.75 166 ILE A N 1
ATOM 1311 C CA . ILE A 1 166 ? -8.302 -0.982 34.373 1.00 96.75 166 ILE A CA 1
ATOM 1312 C C . ILE A 1 166 ? -7.713 0.215 35.131 1.00 96.75 166 ILE A C 1
ATOM 1314 O O . ILE A 1 166 ? -7.785 0.266 36.361 1.00 96.75 166 ILE A O 1
ATOM 1318 N N . GLU A 1 167 ? -7.167 1.204 34.416 1.00 96.19 167 GLU A N 1
ATOM 1319 C CA . GLU A 1 167 ? -6.627 2.426 35.026 1.00 96.19 167 GLU A CA 1
ATOM 1320 C C . GLU A 1 167 ? -7.703 3.207 35.796 1.00 96.19 167 GLU A C 1
ATOM 1322 O O . GLU A 1 167 ? -7.450 3.665 36.916 1.00 96.19 167 GLU A O 1
ATOM 1327 N N . LEU A 1 168 ? -8.920 3.302 35.252 1.00 94.88 168 LEU A N 1
ATOM 1328 C CA . LEU A 1 168 ? -10.051 3.944 35.919 1.00 94.88 168 LEU A CA 1
ATOM 1329 C C . LEU A 1 168 ? -10.440 3.208 37.207 1.00 94.88 168 LEU A C 1
ATOM 1331 O O . LEU A 1 168 ? -10.559 3.838 38.258 1.00 94.88 168 LEU A O 1
ATOM 1335 N N . ILE A 1 169 ? -10.587 1.881 37.159 1.00 93.31 169 ILE A N 1
ATOM 1336 C CA . ILE A 1 169 ? -10.960 1.060 38.324 1.00 93.31 169 ILE A CA 1
ATOM 1337 C C . ILE A 1 169 ? -9.927 1.205 39.454 1.00 93.31 169 ILE A C 1
ATOM 1339 O O . ILE A 1 169 ? -10.291 1.410 40.616 1.00 93.31 169 ILE A O 1
ATOM 1343 N N . LEU A 1 170 ? -8.633 1.164 39.128 1.00 94.62 170 LEU A N 1
ATOM 1344 C CA . LEU A 1 170 ? -7.563 1.346 40.113 1.00 94.62 170 LEU A CA 1
ATOM 1345 C C . LEU A 1 170 ? -7.515 2.777 40.668 1.00 94.62 170 LEU A C 1
ATOM 1347 O O . LEU A 1 170 ? -7.263 2.966 41.863 1.00 94.62 170 LEU A O 1
ATOM 1351 N N . SER A 1 171 ? -7.797 3.780 39.833 1.00 94.50 171 SER A N 1
ATOM 1352 C CA . SER A 1 171 ? -7.872 5.183 40.260 1.00 94.50 171 SER A CA 1
ATOM 1353 C C . SER A 1 171 ? -9.025 5.402 41.234 1.00 94.50 171 SER A C 1
ATOM 1355 O O . SER A 1 171 ? -8.820 5.985 42.297 1.00 94.50 171 SER A O 1
ATOM 1357 N N . LEU A 1 172 ? -10.203 4.837 40.947 1.00 92.44 172 LEU A N 1
ATOM 1358 C CA . LEU A 1 172 ? -11.358 4.882 41.844 1.00 92.44 172 LEU A CA 1
ATOM 1359 C C . LEU A 1 172 ? -11.060 4.222 43.198 1.00 92.44 172 LEU A C 1
ATOM 1361 O O . LEU A 1 172 ? -11.435 4.771 44.234 1.00 92.44 172 LEU A O 1
ATOM 1365 N N . ARG A 1 173 ? -10.328 3.096 43.230 1.00 91.06 173 ARG A N 1
ATOM 1366 C CA . ARG A 1 173 ? -9.874 2.475 44.492 1.00 91.06 173 ARG A CA 1
ATOM 1367 C C . ARG A 1 173 ? -8.989 3.421 45.298 1.00 91.06 173 ARG A C 1
ATOM 1369 O O . ARG A 1 173 ? -9.177 3.543 46.508 1.00 91.06 173 ARG A O 1
ATOM 1376 N N . ARG A 1 174 ? -8.028 4.085 44.644 1.00 90.62 174 ARG A N 1
ATOM 1377 C CA . ARG A 1 174 ? -7.112 5.034 45.295 1.00 90.62 174 ARG A CA 1
ATOM 1378 C C . ARG A 1 174 ? -7.874 6.233 45.861 1.00 90.62 174 ARG A C 1
ATOM 1380 O O . ARG A 1 174 ? -7.673 6.569 47.024 1.00 90.62 174 ARG A O 1
ATOM 1387 N N . SER A 1 175 ? -8.777 6.816 45.076 1.00 91.62 175 SER A N 1
ATOM 1388 C CA . SER A 1 175 ? -9.615 7.944 45.494 1.00 91.62 175 SER A CA 1
ATOM 1389 C C . SER A 1 175 ? -10.551 7.579 46.649 1.00 91.62 175 SER A C 1
ATOM 1391 O O . SER A 1 175 ? -10.636 8.323 47.623 1.00 91.62 175 SER A O 1
ATOM 1393 N N . ASN A 1 176 ? -11.197 6.409 46.599 1.00 87.88 176 ASN A N 1
ATOM 1394 C CA . ASN A 1 176 ? -12.057 5.934 47.688 1.00 87.88 176 ASN A CA 1
ATOM 1395 C C . ASN A 1 176 ? -11.265 5.638 48.967 1.00 87.88 176 ASN A C 1
ATOM 1397 O O . ASN A 1 176 ? -11.744 5.917 50.064 1.00 87.88 176 ASN A O 1
ATOM 1401 N N . ARG A 1 177 ? -10.047 5.094 48.843 1.00 86.88 177 ARG A N 1
ATOM 1402 C CA . ARG A 1 177 ? -9.166 4.854 49.991 1.00 86.88 177 ARG A CA 1
ATOM 1403 C C . ARG A 1 177 ? -8.724 6.160 50.645 1.00 86.88 177 ARG A C 1
ATOM 1405 O O . ARG A 1 177 ? -8.749 6.226 51.866 1.00 86.88 177 ARG A O 1
ATOM 1412 N N . ALA A 1 178 ? -8.355 7.168 49.853 1.00 86.75 178 ALA A N 1
ATOM 1413 C CA . ALA A 1 178 ? -8.001 8.491 50.368 1.00 86.75 178 ALA A CA 1
ATOM 1414 C C . ALA A 1 178 ? -9.174 9.108 51.147 1.00 86.75 178 ALA A C 1
ATOM 1416 O O . ALA A 1 178 ? -9.028 9.428 52.320 1.00 86.75 178 ALA A O 1
ATOM 1417 N N . ARG A 1 179 ? -10.375 9.110 50.551 1.00 85.44 179 ARG A N 1
ATOM 1418 C CA . ARG A 1 179 ? -11.592 9.632 51.193 1.00 85.44 179 ARG A CA 1
ATOM 1419 C C . ARG A 1 179 ? -11.938 8.926 52.512 1.00 85.44 179 ARG A C 1
ATOM 1421 O O . ARG A 1 179 ? -12.405 9.570 53.442 1.00 85.44 179 ARG A O 1
ATOM 1428 N N . ARG A 1 180 ? -11.726 7.606 52.608 1.00 81.75 180 ARG A N 1
ATOM 1429 C CA . ARG A 1 180 ? -11.978 6.841 53.847 1.00 81.75 180 ARG A CA 1
ATOM 1430 C C . ARG A 1 180 ? -10.999 7.173 54.978 1.00 81.75 180 ARG A C 1
ATOM 1432 O O . ARG A 1 180 ? -11.343 6.951 56.132 1.00 81.75 180 ARG A O 1
ATOM 1439 N N . ILE A 1 181 ? -9.788 7.632 54.662 1.00 79.69 181 ILE A N 1
ATOM 1440 C CA . ILE A 1 181 ? -8.781 7.982 55.673 1.00 79.69 181 ILE A CA 1
ATOM 1441 C C . ILE A 1 181 ? -9.078 9.362 56.257 1.00 79.69 181 ILE A C 1
ATOM 1443 O O . ILE A 1 181 ? -9.023 9.506 57.474 1.00 79.69 181 ILE A O 1
ATOM 1447 N N . ASP A 1 182 ? -9.472 10.322 55.419 1.00 76.75 182 ASP A N 1
ATOM 1448 C CA . ASP A 1 182 ? -9.798 11.683 55.864 1.00 76.75 182 ASP A CA 1
ATOM 1449 C C . ASP A 1 182 ? -10.958 11.697 56.875 1.00 76.75 182 ASP A C 1
ATOM 1451 O O . ASP A 1 182 ? -10.919 12.442 57.843 1.00 76.75 182 ASP A O 1
ATOM 1455 N N . TYR A 1 183 ? -11.939 10.799 56.728 1.00 70.19 183 TYR A N 1
ATOM 1456 C CA . TYR A 1 183 ? -13.064 10.685 57.667 1.00 70.19 183 TYR A CA 1
ATOM 1457 C C . TYR A 1 183 ? -12.683 10.100 59.045 1.00 70.19 183 TYR A C 1
ATOM 1459 O O . TYR A 1 183 ? -13.465 10.181 59.981 1.00 70.19 183 TYR A O 1
ATOM 1467 N N . ARG A 1 184 ? -11.505 9.477 59.196 1.00 66.88 184 ARG A N 1
ATOM 1468 C CA . ARG A 1 184 ? -11.117 8.777 60.437 1.00 66.88 184 ARG A CA 1
ATOM 1469 C C . ARG A 1 184 ? -10.334 9.652 61.428 1.00 66.88 184 ARG A C 1
ATOM 1471 O O . ARG A 1 184 ? -9.984 9.161 62.492 1.00 66.88 184 ARG A O 1
ATOM 1478 N N . ILE A 1 185 ? -9.996 10.891 61.072 1.00 66.38 185 ILE A N 1
ATOM 1479 C CA . ILE A 1 185 ? -9.119 11.758 61.884 1.00 66.38 185 ILE A CA 1
ATOM 1480 C C . ILE A 1 185 ? -9.916 12.757 62.752 1.00 66.38 185 ILE A C 1
ATOM 1482 O O . ILE A 1 185 ? -9.343 13.342 63.666 1.00 66.38 185 ILE A O 1
ATOM 1486 N N . ASP A 1 186 ? -11.228 12.890 62.531 1.00 61.38 186 ASP A N 1
ATOM 1487 C CA . ASP A 1 186 ? -12.100 13.844 63.242 1.00 61.38 186 ASP A CA 1
ATOM 1488 C C . ASP A 1 186 ? -12.922 13.235 64.410 1.00 61.38 186 ASP A C 1
ATOM 1490 O O . ASP A 1 186 ? -13.742 13.943 64.996 1.00 61.38 186 ASP A O 1
ATOM 1494 N N . ASP A 1 187 ? -12.683 11.965 64.774 1.00 53.75 187 ASP A N 1
ATOM 1495 C CA . ASP A 1 187 ? -13.220 11.281 65.976 1.00 53.75 187 ASP A CA 1
ATOM 1496 C C . ASP A 1 187 ? -12.104 11.018 67.009 1.00 53.75 187 ASP A C 1
ATOM 1498 O O . ASP A 1 187 ? -12.354 11.194 68.226 1.00 53.75 187 ASP A O 1
#

pLDDT: mean 81.5, std 17.12, range [43.62, 98.25]

Secondary structure (DSSP, 8-state):
-------------------HHHHHHHHHHHHHHHHHHHHHHHHHGGGHHHHHHHHHHHHHHHHHHHHHHHHHHHHHHHHHHHHHHHHHHHHHHHHHHHHHHHHHHHHHHHHHHHHHHHHHHT------S-------HHHHHHHHHHHTT--HHHHHHHHT--HHHHHHHHHHHHHHHHHHHHTTS--

Foldseek 3Di:
DDDDDDDDPDDPDDPDDDDPVVVVVVVVVVVVVVVVVVVVVVVVVVCVVVVVVVVVVVVVVVVVVVVVVVVVVVVVVVVVVVVVVVVVVVVVVVVVVVVVVVVVVVVVVVVVCVVVVVVCVVPPDDPPPDPPDPPPPVLVVLVVCVVVVDDLVRSCVVVVHDSVVSVVSVVVVVVVVVVVVVVVPPD